Protein AF-A0AA36MSP6-F1 (afdb_monomer)

Radius of gyration: 27.21 Å; Cα contacts (8 Å, |Δi|>4): 250; chains: 1; bounding box: 78×59×85 Å

Structure (mmCIF, N/CA/C/O backbone):
data_AF-A0AA36MSP6-F1
#
_entry.id   AF-A0AA36MSP6-F1
#
loop_
_atom_site.group_PDB
_atom_site.id
_atom_site.type_symbol
_atom_site.label_atom_id
_atom_site.label_alt_id
_atom_site.label_comp_id
_atom_site.label_asym_id
_atom_site.label_entity_id
_atom_site.label_seq_id
_atom_site.pdbx_PDB_ins_code
_atom_site.Cartn_x
_atom_site.Cartn_y
_atom_site.Cartn_z
_atom_site.occupancy
_atom_site.B_iso_or_equiv
_atom_site.auth_seq_id
_atom_site.auth_comp_id
_atom_site.auth_asym_id
_atom_site.auth_atom_id
_atom_site.pdbx_PDB_model_num
ATOM 1 N N . MET A 1 1 ? 25.622 -19.048 -2.375 1.00 42.19 1 MET A N 1
ATOM 2 C CA . MET A 1 1 ? 24.498 -18.232 -1.862 1.00 42.19 1 MET A CA 1
ATOM 3 C C . MET A 1 1 ? 24.357 -17.001 -2.743 1.00 42.19 1 MET A C 1
ATOM 5 O O . MET A 1 1 ? 25.276 -16.191 -2.754 1.00 42.19 1 MET A O 1
ATOM 9 N N . ASP A 1 2 ? 23.252 -16.881 -3.481 1.00 47.06 2 ASP A N 1
ATOM 10 C CA . ASP A 1 2 ? 22.977 -15.749 -4.380 1.00 47.06 2 ASP A CA 1
ATOM 11 C C . ASP A 1 2 ? 22.921 -14.419 -3.631 1.00 47.06 2 ASP A C 1
ATOM 13 O O . ASP A 1 2 ? 22.034 -14.226 -2.793 1.00 47.06 2 ASP A O 1
ATOM 17 N N . ARG A 1 3 ? 23.854 -13.515 -3.945 1.00 45.84 3 ARG A N 1
ATOM 18 C CA . ARG A 1 3 ? 23.923 -12.138 -3.422 1.00 45.84 3 ARG A CA 1
ATOM 19 C C . ARG A 1 3 ? 23.235 -11.109 -4.336 1.00 45.84 3 ARG A C 1
ATOM 21 O O . ARG A 1 3 ? 23.276 -9.927 -4.033 1.00 45.84 3 ARG A O 1
ATOM 28 N N . GLY A 1 4 ? 22.571 -11.549 -5.409 1.00 53.97 4 GLY A N 1
ATOM 29 C CA . GLY A 1 4 ? 21.851 -10.690 -6.363 1.00 53.97 4 GLY A CA 1
ATOM 30 C C . GLY A 1 4 ? 20.323 -10.756 -6.257 1.00 53.97 4 GLY A C 1
ATOM 31 O O . GLY A 1 4 ? 19.643 -10.603 -7.265 1.00 53.97 4 GLY A O 1
ATOM 32 N N . ARG A 1 5 ? 19.762 -11.078 -5.083 1.00 58.12 5 ARG A N 1
ATOM 33 C CA . ARG A 1 5 ? 18.324 -11.379 -4.967 1.00 58.12 5 ARG A CA 1
ATOM 34 C C . ARG A 1 5 ? 17.461 -10.119 -4.941 1.00 58.12 5 ARG A C 1
ATOM 36 O O . ARG A 1 5 ? 17.721 -9.211 -4.165 1.00 58.12 5 ARG A O 1
ATOM 43 N N . GLU A 1 6 ? 16.383 -10.158 -5.718 1.00 66.06 6 GLU A N 1
ATOM 44 C CA . GLU A 1 6 ? 15.235 -9.238 -5.704 1.00 66.06 6 GLU A CA 1
ATOM 45 C C . GLU A 1 6 ? 14.814 -8.847 -4.283 1.00 66.06 6 GLU A C 1
ATOM 47 O O . GLU A 1 6 ? 14.427 -9.703 -3.476 1.00 66.06 6 GLU A O 1
ATOM 52 N N . HIS A 1 7 ? 14.900 -7.557 -3.967 1.00 83.56 7 HIS A N 1
ATOM 53 C CA . HIS A 1 7 ? 14.753 -7.072 -2.597 1.00 83.56 7 HIS A CA 1
ATOM 54 C C . HIS A 1 7 ? 13.311 -6.706 -2.257 1.00 83.56 7 HIS A C 1
ATOM 56 O O . HIS A 1 7 ? 12.890 -6.853 -1.107 1.00 83.56 7 HIS A O 1
ATOM 62 N N . TRP A 1 8 ? 12.539 -6.224 -3.228 1.00 91.38 8 TRP A N 1
ATOM 63 C CA . TRP A 1 8 ? 11.207 -5.689 -2.967 1.00 91.38 8 TRP A CA 1
ATOM 64 C C . TRP A 1 8 ? 10.140 -6.768 -2.997 1.00 91.38 8 TRP A C 1
ATOM 66 O O . TRP A 1 8 ? 9.265 -6.765 -2.133 1.00 91.38 8 TRP A O 1
ATOM 76 N N . LEU A 1 9 ? 10.214 -7.723 -3.925 1.00 91.88 9 LEU A N 1
ATOM 77 C CA . LEU A 1 9 ? 9.191 -8.769 -4.010 1.00 91.88 9 LEU A CA 1
ATOM 78 C C . LEU A 1 9 ? 9.156 -9.646 -2.746 1.00 91.88 9 LEU A C 1
ATOM 80 O O . LEU A 1 9 ? 8.086 -9.910 -2.193 1.00 91.88 9 LEU A O 1
ATOM 84 N N . ARG A 1 10 ? 10.338 -10.011 -2.234 1.00 91.38 10 ARG A N 1
ATOM 85 C CA . ARG A 1 10 ? 10.515 -10.751 -0.971 1.00 91.38 10 ARG A CA 1
ATOM 86 C C . ARG A 1 10 ? 9.986 -10.005 0.247 1.00 91.38 10 ARG A C 1
ATOM 88 O O . ARG A 1 10 ? 9.637 -10.620 1.243 1.00 91.38 10 ARG A O 1
ATOM 95 N N . HIS A 1 11 ? 9.924 -8.677 0.190 1.00 92.44 11 HIS A N 1
ATOM 96 C CA . HIS A 1 11 ? 9.393 -7.890 1.298 1.00 92.44 11 HIS A CA 1
ATOM 97 C C . HIS A 1 11 ? 7.882 -8.101 1.494 1.00 92.44 11 HIS A C 1
ATOM 99 O O . HIS A 1 11 ? 7.376 -7.951 2.610 1.00 92.44 11 HIS A O 1
ATOM 105 N N . PHE A 1 12 ? 7.175 -8.448 0.413 1.00 95.12 12 PHE A N 1
ATOM 106 C CA . PHE A 1 12 ? 5.724 -8.639 0.394 1.00 95.12 12 PHE A CA 1
ATOM 107 C C . PHE A 1 12 ? 5.289 -10.106 0.352 1.00 95.12 12 PHE A C 1
ATOM 109 O O . PHE A 1 12 ? 4.162 -10.394 0.741 1.00 95.12 12 PHE A O 1
ATOM 116 N N . CYS A 1 13 ? 6.153 -11.014 -0.103 1.00 93.50 13 CYS A N 1
ATOM 117 C CA . CYS A 1 13 ? 5.910 -12.456 -0.069 1.00 93.50 13 CYS A CA 1
ATOM 118 C C . CYS A 1 13 ? 6.601 -13.030 1.171 1.00 93.50 13 CYS A C 1
ATOM 120 O O . CYS A 1 13 ? 7.825 -13.143 1.184 1.00 93.50 13 CYS A O 1
ATOM 122 N N . GLU A 1 14 ? 5.845 -13.354 2.223 1.00 87.12 14 GLU A N 1
ATOM 123 C CA . GLU A 1 14 ? 6.439 -13.786 3.501 1.00 87.12 14 GLU A CA 1
ATOM 124 C C . GLU A 1 14 ? 7.072 -15.180 3.395 1.00 87.12 14 GLU A C 1
ATOM 126 O O . GLU A 1 14 ? 8.045 -15.472 4.089 1.00 87.12 14 GLU A O 1
ATOM 131 N N . ALA A 1 15 ? 6.568 -16.015 2.482 1.00 89.56 15 ALA A N 1
ATOM 132 C CA . ALA A 1 15 ? 7.124 -17.328 2.188 1.00 89.56 15 ALA A CA 1
ATOM 133 C C . ALA A 1 15 ? 7.730 -17.393 0.778 1.00 89.56 15 ALA A C 1
ATOM 135 O O . ALA A 1 15 ? 7.113 -16.978 -0.206 1.00 89.56 15 ALA A O 1
ATOM 136 N N . ASP A 1 16 ? 8.881 -18.061 0.648 1.00 89.12 16 ASP A N 1
ATOM 137 C CA . ASP A 1 16 ? 9.506 -18.369 -0.652 1.00 89.12 16 ASP A CA 1
ATOM 138 C C . ASP A 1 16 ? 8.559 -19.159 -1.584 1.00 89.12 16 ASP A C 1
ATOM 140 O O . ASP A 1 16 ? 8.694 -19.137 -2.809 1.00 89.12 16 ASP A O 1
ATOM 144 N N . ALA A 1 17 ? 7.587 -19.887 -1.022 1.00 90.56 17 ALA A N 1
ATOM 145 C CA . ALA A 1 17 ? 6.550 -20.571 -1.788 1.00 90.56 17 ALA A CA 1
ATOM 146 C C . ALA A 1 17 ? 5.603 -19.592 -2.506 1.00 90.56 17 ALA A C 1
ATOM 148 O O . ALA A 1 17 ? 5.272 -19.826 -3.666 1.00 90.56 17 ALA A O 1
ATOM 149 N N . GLU A 1 18 ? 5.212 -18.486 -1.866 1.00 91.25 18 GLU A N 1
ATOM 150 C CA . GLU A 1 18 ? 4.340 -17.471 -2.473 1.00 91.25 18 GLU A CA 1
ATOM 151 C C . GLU A 1 18 ? 5.050 -16.750 -3.617 1.00 91.25 18 GLU A C 1
ATOM 153 O O . GLU A 1 18 ? 4.471 -16.571 -4.689 1.00 91.25 18 GLU A O 1
ATOM 158 N N . GLN A 1 19 ? 6.331 -16.412 -3.424 1.00 94.12 19 GLN A N 1
ATOM 159 C CA . GLN A 1 19 ? 7.148 -15.817 -4.480 1.00 94.12 19 GLN A CA 1
ATOM 160 C C . GLN A 1 19 ? 7.235 -16.753 -5.693 1.00 94.12 19 GLN A C 1
ATOM 162 O O . GLN A 1 19 ? 6.992 -16.323 -6.819 1.00 94.12 19 GLN A O 1
ATOM 167 N N . ARG A 1 20 ? 7.536 -18.043 -5.481 1.00 94.44 20 ARG A N 1
ATOM 168 C CA . ARG A 1 20 ? 7.610 -19.030 -6.572 1.00 94.44 20 ARG A CA 1
ATOM 169 C C . ARG A 1 20 ? 6.279 -19.194 -7.301 1.00 94.44 20 ARG A C 1
ATOM 171 O O . ARG A 1 20 ? 6.273 -19.223 -8.525 1.00 94.44 20 ARG A O 1
ATOM 178 N N . GLN A 1 21 ? 5.164 -19.253 -6.573 1.00 94.69 21 GLN A N 1
ATOM 179 C CA . GLN A 1 21 ? 3.830 -19.335 -7.176 1.00 94.69 21 GLN A CA 1
ATOM 180 C C . GLN A 1 21 ? 3.503 -18.102 -8.022 1.00 94.69 21 GLN A C 1
ATOM 182 O O . GLN A 1 21 ? 2.952 -18.241 -9.111 1.00 94.69 21 GLN A O 1
ATOM 187 N N . LEU A 1 22 ? 3.860 -16.901 -7.555 1.00 95.81 22 LEU A N 1
ATOM 188 C CA . LEU A 1 22 ? 3.677 -15.678 -8.332 1.00 95.81 22 LEU A CA 1
ATOM 189 C C . LEU A 1 22 ? 4.502 -15.704 -9.622 1.00 95.81 22 LEU A C 1
ATOM 191 O O . LEU A 1 22 ? 3.971 -15.388 -10.683 1.00 95.81 22 LEU A O 1
ATOM 195 N N . LEU A 1 23 ? 5.787 -16.056 -9.536 1.00 96.00 23 LEU A N 1
ATOM 196 C CA . LEU A 1 23 ? 6.675 -16.088 -10.701 1.00 96.00 23 LEU A CA 1
ATOM 197 C C . LEU A 1 23 ? 6.236 -17.148 -11.717 1.00 96.00 23 LEU A C 1
ATOM 199 O O . LEU A 1 23 ? 6.236 -16.872 -12.914 1.00 96.00 23 LEU A O 1
ATOM 203 N N . GLN A 1 24 ? 5.795 -18.315 -11.244 1.00 97.00 24 GLN A N 1
ATOM 204 C CA . GLN A 1 24 ? 5.218 -19.353 -12.093 1.00 97.00 24 GLN A CA 1
ATOM 205 C C . GLN A 1 24 ? 3.955 -18.851 -12.806 1.00 97.00 24 GLN A C 1
ATOM 207 O O . GLN A 1 24 ? 3.838 -18.997 -14.017 1.00 97.00 24 GLN A O 1
ATOM 212 N N . TRP A 1 25 ? 3.052 -18.184 -12.084 1.00 97.25 25 TRP A N 1
ATOM 213 C CA . TRP A 1 25 ? 1.851 -17.600 -12.682 1.00 97.25 25 TRP A CA 1
ATOM 214 C C . TRP A 1 25 ? 2.186 -16.521 -13.725 1.00 97.25 25 TRP A C 1
ATOM 216 O O . TRP A 1 25 ? 1.599 -16.498 -14.802 1.00 97.25 25 TRP A O 1
ATOM 226 N N . LEU A 1 26 ? 3.160 -15.644 -13.450 1.00 97.19 26 LEU A N 1
ATOM 227 C CA . LEU A 1 26 ? 3.611 -14.643 -14.424 1.00 97.19 26 LEU A CA 1
ATOM 228 C C . LEU A 1 26 ? 4.177 -15.297 -15.687 1.00 97.19 26 LEU A C 1
ATOM 230 O O . LEU A 1 26 ? 3.956 -14.784 -16.780 1.00 97.19 26 LEU A O 1
ATOM 234 N N . LEU A 1 27 ? 4.892 -16.413 -15.556 1.00 97.31 27 LEU A N 1
ATOM 235 C CA . LEU A 1 27 ? 5.409 -17.162 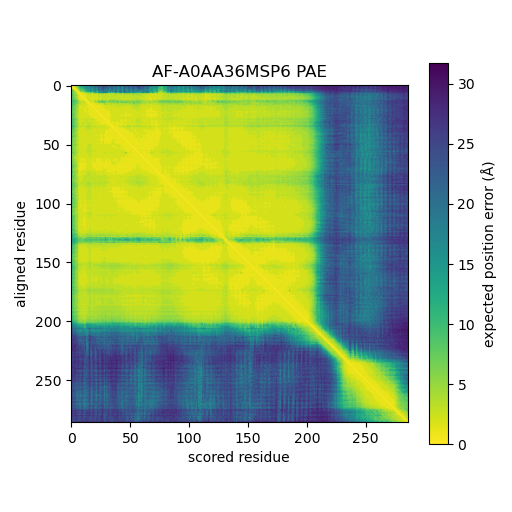-16.697 1.00 97.31 27 LEU A CA 1
ATOM 236 C C . LEU A 1 27 ? 4.273 -17.767 -17.537 1.00 97.31 27 LEU A C 1
ATOM 238 O O . LEU A 1 27 ? 4.263 -17.592 -18.753 1.00 97.31 27 LEU A O 1
ATOM 242 N N . GLU A 1 28 ? 3.305 -18.423 -16.895 1.00 97.44 28 GLU A N 1
ATOM 243 C CA . GLU A 1 28 ? 2.153 -19.064 -17.552 1.00 97.44 28 GLU A CA 1
ATOM 244 C C . GLU A 1 28 ? 1.269 -18.067 -18.314 1.00 97.44 28 GLU A C 1
ATOM 246 O O . GLU A 1 28 ? 0.756 -18.382 -19.385 1.00 97.44 28 GLU A O 1
ATOM 251 N N . GLU A 1 29 ? 1.135 -16.842 -17.808 1.00 97.25 29 GLU A N 1
ATOM 252 C CA . GLU A 1 29 ? 0.355 -15.774 -18.447 1.00 97.25 29 GLU A CA 1
ATOM 253 C C . GLU A 1 29 ? 1.141 -15.012 -19.535 1.00 97.25 29 GLU A C 1
ATOM 255 O O . GLU A 1 29 ? 0.641 -14.037 -20.101 1.00 97.25 29 GLU A O 1
ATOM 260 N N . GLY A 1 30 ? 2.395 -15.393 -19.816 1.00 97.31 30 GLY A N 1
ATOM 261 C CA . GLY A 1 30 ? 3.259 -14.659 -20.751 1.00 97.31 30 GLY A CA 1
ATOM 262 C C . GLY A 1 30 ? 3.621 -13.254 -20.251 1.00 97.31 30 GLY A C 1
ATOM 263 O O . GLY A 1 30 ? 3.807 -12.319 -21.031 1.00 97.31 30 GLY A O 1
ATOM 264 N N . LEU A 1 31 ? 3.686 -13.092 -18.930 1.00 97.50 31 LEU A N 1
ATOM 265 C CA . LEU A 1 31 ? 3.980 -11.854 -18.209 1.00 97.50 31 LEU A CA 1
ATOM 266 C C . LEU A 1 31 ? 5.354 -11.900 -17.518 1.00 97.50 31 LEU A C 1
ATOM 268 O O . LEU A 1 31 ? 5.593 -11.167 -16.553 1.00 97.50 31 LEU A O 1
ATOM 272 N N . SER A 1 32 ? 6.266 -12.739 -18.011 1.00 96.62 32 SER A N 1
ATOM 273 C CA . SER A 1 32 ? 7.641 -12.837 -17.518 1.00 96.62 32 SER A CA 1
ATOM 274 C C . SER A 1 32 ? 8.379 -11.499 -17.620 1.00 96.62 32 SER A C 1
ATOM 276 O O . SER A 1 32 ? 8.210 -10.756 -18.588 1.00 96.62 32 SER A O 1
ATOM 278 N N . ARG A 1 33 ? 9.230 -11.206 -16.632 1.00 96.69 33 ARG A N 1
ATOM 279 C CA . ARG A 1 33 ? 10.042 -9.984 -16.580 1.00 96.69 33 ARG A CA 1
ATOM 280 C C . ARG A 1 33 ? 11.008 -9.898 -17.779 1.00 96.69 33 ARG A C 1
ATOM 282 O O . ARG A 1 33 ? 11.821 -10.805 -17.949 1.00 96.69 33 ARG A O 1
ATOM 289 N N . PRO A 1 34 ? 10.977 -8.810 -18.573 1.00 97.75 34 PRO A N 1
ATOM 290 C CA . PRO A 1 34 ? 11.960 -8.572 -19.633 1.00 97.75 34 PRO A CA 1
ATOM 291 C C . PRO A 1 34 ? 13.367 -8.282 -19.084 1.00 97.75 34 PRO A C 1
ATOM 293 O O . PRO A 1 34 ? 13.513 -7.871 -17.935 1.00 97.75 34 PRO A O 1
ATOM 296 N N . ALA A 1 35 ? 14.403 -8.433 -19.916 1.00 95.56 35 ALA A N 1
ATOM 297 C CA . ALA A 1 35 ? 15.789 -8.140 -19.526 1.00 95.56 35 ALA A CA 1
ATOM 298 C C . ALA A 1 35 ? 16.145 -6.640 -19.616 1.00 95.56 35 ALA A C 1
ATOM 300 O O . ALA A 1 35 ? 16.768 -6.094 -18.710 1.00 95.56 35 ALA A O 1
ATOM 301 N N . GLY A 1 36 ? 15.740 -5.960 -20.695 1.00 96.69 36 GLY A N 1
ATOM 302 C CA . GLY A 1 36 ? 16.125 -4.568 -20.956 1.00 96.69 36 GLY A CA 1
ATOM 303 C C . GLY A 1 36 ? 15.427 -3.550 -20.049 1.00 96.69 36 GLY A C 1
ATOM 304 O O . GLY A 1 36 ? 14.250 -3.713 -19.730 1.00 96.69 36 GLY A O 1
ATOM 305 N N . PHE A 1 37 ? 16.128 -2.468 -19.689 1.00 97.56 37 PHE A N 1
ATOM 306 C CA . PHE A 1 37 ? 15.610 -1.410 -18.811 1.00 97.56 37 PHE A CA 1
ATOM 307 C C . PHE A 1 37 ? 14.256 -0.857 -19.284 1.00 97.56 37 PHE A C 1
ATOM 309 O O .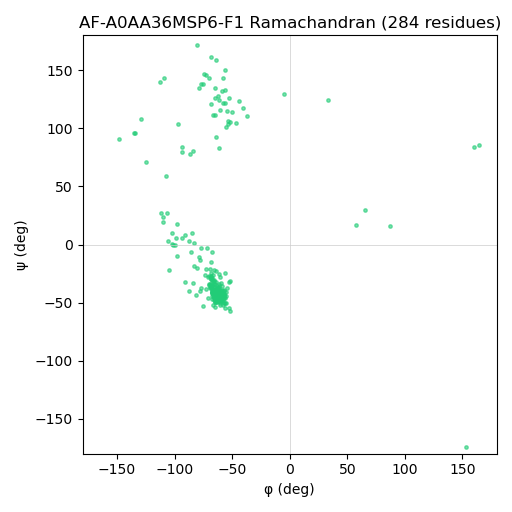 PHE A 1 37 ? 13.269 -0.937 -18.555 1.00 97.56 37 PHE A O 1
ATOM 316 N N . GLN A 1 38 ? 14.185 -0.360 -20.524 1.00 98.19 38 GLN A N 1
ATOM 317 C CA . GLN A 1 38 ? 12.958 0.244 -21.051 1.00 98.19 38 GLN A CA 1
ATOM 318 C C . GLN A 1 38 ? 11.813 -0.773 -21.130 1.00 98.19 38 GLN A C 1
ATOM 320 O O . GLN A 1 38 ? 10.713 -0.507 -20.656 1.00 98.19 38 GLN A O 1
ATOM 325 N N . ALA A 1 39 ? 12.100 -1.984 -21.618 1.00 98.06 39 ALA A N 1
ATOM 326 C CA . ALA A 1 39 ? 11.116 -3.061 -21.684 1.00 98.06 39 ALA A CA 1
ATOM 327 C C . ALA A 1 39 ? 10.554 -3.418 -20.297 1.00 98.06 39 ALA A C 1
ATOM 329 O O . ALA A 1 39 ? 9.367 -3.708 -20.165 1.00 98.06 39 ALA A O 1
ATOM 330 N N . ARG A 1 40 ? 11.378 -3.363 -19.243 1.00 98.31 40 ARG A N 1
ATOM 331 C CA . ARG A 1 40 ? 10.942 -3.566 -17.854 1.00 98.31 40 ARG A CA 1
ATOM 332 C C . ARG A 1 40 ? 10.038 -2.439 -17.351 1.00 98.31 40 ARG A C 1
ATOM 334 O O . ARG A 1 40 ? 9.049 -2.733 -16.679 1.00 98.31 40 ARG A O 1
ATOM 341 N N . ILE A 1 41 ? 10.341 -1.181 -17.676 1.00 98.44 41 ILE A N 1
ATOM 342 C CA . ILE A 1 41 ? 9.488 -0.027 -17.340 1.00 98.44 41 ILE A CA 1
ATOM 343 C C . ILE A 1 41 ? 8.124 -0.146 -18.033 1.00 98.44 41 ILE A C 1
ATOM 345 O O . ILE A 1 41 ? 7.088 -0.050 -17.368 1.00 98.44 41 ILE A O 1
ATOM 349 N N . ASP A 1 42 ? 8.112 -0.436 -19.334 1.00 98.44 42 ASP A N 1
ATOM 350 C CA . ASP A 1 42 ? 6.883 -0.577 -20.122 1.00 98.44 42 ASP A CA 1
ATOM 351 C C . ASP A 1 42 ? 6.042 -1.766 -19.637 1.00 98.44 42 ASP A C 1
ATOM 353 O O . ASP A 1 42 ? 4.823 -1.661 -19.457 1.00 98.44 42 ASP A O 1
ATOM 357 N N . HIS A 1 43 ? 6.694 -2.893 -19.337 1.00 98.50 43 HIS A N 1
ATOM 358 C CA . HIS A 1 43 ? 6.037 -4.071 -18.771 1.00 98.50 43 HIS A CA 1
ATOM 359 C C . HIS A 1 43 ? 5.435 -3.790 -17.394 1.00 98.50 43 HIS A C 1
ATOM 361 O O . HIS A 1 43 ? 4.296 -4.171 -17.119 1.00 98.50 43 HIS A O 1
ATOM 367 N N . SER A 1 44 ? 6.150 -3.051 -16.543 1.00 98.31 44 SER A N 1
ATOM 368 C CA . SER A 1 44 ? 5.644 -2.613 -15.242 1.00 98.31 44 SER A CA 1
ATOM 369 C C . SER A 1 44 ? 4.390 -1.743 -15.381 1.00 98.31 44 SER A C 1
ATOM 371 O O . SER A 1 44 ? 3.382 -1.975 -14.705 1.00 98.31 44 SER A O 1
ATOM 373 N N . GLN A 1 45 ? 4.396 -0.798 -16.323 1.00 98.50 45 GLN A N 1
ATOM 374 C CA . GLN A 1 45 ? 3.241 0.044 -16.633 1.00 98.50 45 GLN A CA 1
ATOM 375 C C . GLN A 1 45 ? 2.045 -0.776 -17.147 1.00 98.50 45 GLN A C 1
ATOM 377 O O . GLN A 1 45 ? 0.905 -0.540 -16.721 1.00 98.50 45 GLN A O 1
ATOM 382 N N . ARG A 1 46 ? 2.284 -1.761 -18.023 1.00 98.44 46 ARG A N 1
ATOM 383 C CA . ARG A 1 46 ? 1.253 -2.688 -18.518 1.00 98.44 46 ARG A CA 1
ATOM 384 C C . ARG A 1 46 ? 0.638 -3.491 -17.373 1.00 98.44 46 ARG A C 1
ATOM 386 O O . ARG A 1 46 ? -0.583 -3.507 -17.225 1.00 98.44 46 ARG A O 1
ATOM 393 N N . LEU A 1 47 ? 1.466 -4.108 -16.532 1.00 98.56 47 LEU A N 1
ATOM 394 C CA . LEU A 1 47 ? 1.020 -4.893 -15.381 1.00 98.56 47 LEU A CA 1
ATOM 395 C C . LEU A 1 47 ? 0.256 -4.050 -14.357 1.00 98.56 47 LEU A C 1
ATOM 397 O O . LEU A 1 47 ? -0.769 -4.496 -13.845 1.00 98.56 47 LEU A O 1
ATOM 401 N N . LYS A 1 48 ? 0.688 -2.813 -14.098 1.00 98.38 48 LYS A N 1
ATOM 402 C CA . LYS A 1 48 ? -0.051 -1.864 -13.255 1.00 98.38 48 LYS A CA 1
ATOM 403 C C . LYS A 1 48 ? -1.450 -1.586 -13.809 1.00 98.38 48 LYS A C 1
ATOM 405 O O . LYS A 1 48 ? -2.415 -1.562 -13.049 1.00 98.38 48 LYS A O 1
ATOM 410 N N . THR A 1 49 ? -1.559 -1.388 -15.123 1.00 98.50 49 THR A N 1
ATOM 411 C CA . THR A 1 49 ? -2.840 -1.136 -15.803 1.00 98.50 49 THR A CA 1
ATOM 412 C C . THR A 1 49 ? -3.764 -2.349 -15.687 1.00 98.50 49 THR A C 1
ATOM 414 O O . THR A 1 49 ? -4.873 -2.211 -15.179 1.00 98.50 49 THR A O 1
ATOM 417 N N . LEU A 1 50 ? -3.266 -3.553 -15.991 1.00 98.19 50 LEU A N 1
ATOM 418 C CA . LEU A 1 50 ? -4.002 -4.807 -15.776 1.00 98.19 50 LEU A CA 1
ATOM 419 C C . LEU A 1 50 ? -4.419 -4.991 -14.309 1.00 98.19 50 LEU A C 1
ATOM 421 O O . LEU A 1 50 ? -5.528 -5.432 -14.014 1.00 98.19 50 LEU A O 1
ATOM 425 N N . GLY A 1 51 ? -3.545 -4.625 -13.369 1.00 98.12 51 GLY A N 1
ATOM 426 C CA . GLY A 1 51 ? -3.840 -4.653 -11.941 1.00 98.12 51 GLY A CA 1
ATOM 427 C C . GLY A 1 51 ? -4.996 -3.729 -11.555 1.00 98.12 51 GLY A C 1
ATOM 428 O O . GLY A 1 51 ? -5.820 -4.112 -10.724 1.00 98.12 51 GLY A O 1
ATOM 429 N N . ASN A 1 52 ? -5.094 -2.547 -12.170 1.00 98.38 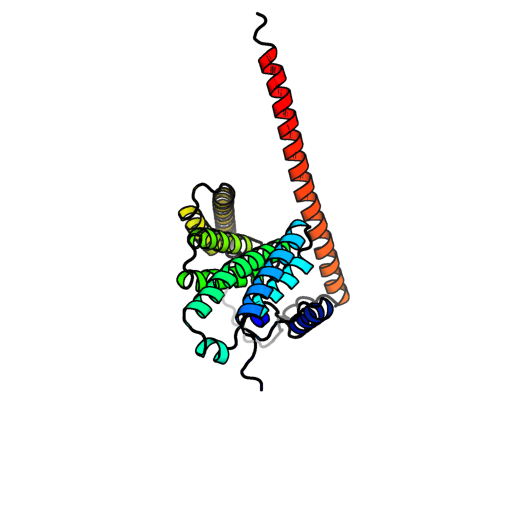52 ASN A N 1
ATOM 430 C CA . ASN A 1 52 ? -6.226 -1.636 -11.985 1.00 98.38 52 ASN A CA 1
ATOM 431 C C . ASN A 1 52 ? -7.523 -2.215 -12.565 1.00 98.38 52 ASN A C 1
ATOM 433 O O . ASN A 1 52 ? -8.565 -2.109 -11.919 1.00 98.38 52 ASN A O 1
ATOM 437 N N . ASP A 1 53 ? -7.458 -2.865 -13.728 1.00 98.25 53 ASP A N 1
ATOM 438 C CA . ASP A 1 53 ? -8.625 -3.497 -14.352 1.00 98.25 53 ASP A CA 1
ATOM 439 C C . ASP A 1 53 ? -9.181 -4.624 -13.472 1.00 98.25 53 ASP A C 1
ATOM 441 O O . ASP A 1 53 ? -10.382 -4.669 -13.193 1.00 98.25 53 ASP A O 1
ATOM 445 N N . TRP A 1 54 ? -8.312 -5.505 -12.962 1.00 97.94 54 TRP A N 1
ATOM 446 C CA . TRP A 1 54 ? -8.709 -6.553 -12.016 1.00 97.94 54 TRP A CA 1
ATOM 447 C C . TRP A 1 54 ? -9.250 -5.982 -10.709 1.00 97.94 54 TRP A C 1
ATOM 449 O O . TRP A 1 54 ? -10.239 -6.489 -10.180 1.00 97.94 54 TRP A O 1
ATOM 459 N N . TYR A 1 55 ? -8.651 -4.898 -10.210 1.00 98.00 55 TYR A N 1
ATOM 460 C CA . TYR A 1 55 ? -9.142 -4.211 -9.020 1.00 98.00 55 TYR A CA 1
ATOM 461 C C . TYR A 1 55 ? -10.555 -3.650 -9.230 1.00 98.00 55 TYR A C 1
ATOM 463 O O . TYR A 1 55 ? -11.397 -3.789 -8.346 1.00 98.00 55 TYR A O 1
ATOM 471 N N . GLY A 1 56 ? -10.837 -3.060 -10.397 1.00 97.44 56 GLY A N 1
ATOM 472 C CA . GLY A 1 56 ? -12.168 -2.556 -10.756 1.00 97.44 56 GLY A CA 1
ATOM 473 C C . GLY A 1 56 ? -13.236 -3.650 -10.868 1.00 97.44 56 GLY A C 1
ATOM 474 O O . GLY A 1 56 ? -14.417 -3.366 -10.699 1.00 97.44 56 GLY A O 1
ATOM 475 N N . ARG A 1 57 ? -12.821 -4.901 -11.099 1.00 97.69 57 ARG A N 1
ATOM 476 C CA . ARG A 1 57 ? -13.677 -6.101 -11.115 1.00 97.69 57 ARG A CA 1
ATOM 477 C C . ARG A 1 57 ? -13.783 -6.790 -9.749 1.00 97.69 57 ARG A C 1
ATOM 479 O O . ARG A 1 57 ? -14.285 -7.906 -9.674 1.00 97.69 57 ARG A O 1
ATOM 486 N N . ASP A 1 58 ? -13.264 -6.164 -8.692 1.00 96.19 58 ASP A N 1
ATOM 487 C CA . ASP A 1 58 ? -13.159 -6.721 -7.339 1.00 96.19 58 ASP A CA 1
ATOM 488 C C . ASP A 1 58 ? -12.367 -8.049 -7.241 1.00 96.19 58 ASP A C 1
ATOM 490 O O . ASP A 1 58 ? -12.407 -8.733 -6.214 1.00 96.19 58 ASP A O 1
ATOM 494 N N . ASP A 1 59 ? -11.565 -8.401 -8.257 1.00 97.25 59 ASP A N 1
ATOM 495 C CA . ASP A 1 59 ? -10.625 -9.527 -8.193 1.00 97.25 59 ASP A CA 1
ATOM 496 C C . ASP A 1 59 ? -9.294 -9.068 -7.589 1.00 97.25 59 ASP A C 1
ATOM 498 O O . ASP A 1 59 ? -8.280 -8.838 -8.259 1.00 97.25 59 ASP A O 1
ATOM 502 N N . TYR A 1 60 ? -9.291 -8.935 -6.265 1.00 96.56 60 TYR A N 1
ATOM 503 C CA . TYR A 1 60 ? -8.119 -8.473 -5.524 1.00 96.56 60 TYR A CA 1
ATOM 504 C C . TYR A 1 60 ? -6.956 -9.474 -5.525 1.00 96.56 60 TYR A C 1
ATOM 506 O O . TYR A 1 60 ? -5.834 -9.103 -5.169 1.00 96.56 60 TYR A O 1
ATOM 514 N N . ARG A 1 61 ? -7.184 -10.743 -5.893 1.00 95.81 61 ARG A N 1
ATOM 515 C CA . ARG A 1 61 ? -6.102 -11.732 -5.993 1.00 95.81 61 ARG A CA 1
ATOM 516 C C . ARG A 1 61 ? -5.291 -11.483 -7.257 1.00 95.81 61 ARG A C 1
ATOM 518 O O . ARG A 1 61 ? -4.080 -11.297 -7.149 1.00 95.81 61 ARG A O 1
ATOM 525 N N . ARG A 1 62 ? -5.948 -11.411 -8.417 1.00 96.62 62 ARG A N 1
ATOM 526 C CA . ARG A 1 62 ? -5.279 -11.102 -9.691 1.00 96.62 62 ARG A CA 1
ATOM 527 C C . ARG A 1 62 ? -4.712 -9.689 -9.695 1.00 96.62 62 ARG A C 1
ATOM 529 O O . ARG A 1 62 ? -3.572 -9.499 -10.107 1.00 96.62 62 ARG A O 1
ATOM 536 N N . ALA A 1 63 ? -5.437 -8.724 -9.123 1.00 98.00 63 ALA A N 1
ATOM 537 C CA . ALA A 1 63 ? -4.915 -7.374 -8.935 1.00 98.00 63 ALA A CA 1
ATOM 538 C C . ALA A 1 63 ? -3.611 -7.375 -8.121 1.00 98.00 63 ALA A C 1
ATOM 540 O O . ALA A 1 63 ? -2.669 -6.671 -8.484 1.00 98.00 63 ALA A O 1
ATOM 541 N N . LEU A 1 64 ? -3.524 -8.176 -7.048 1.00 97.50 64 LEU A N 1
ATOM 542 C CA . LEU A 1 64 ? -2.284 -8.300 -6.280 1.00 97.50 64 LEU A CA 1
ATOM 543 C C . LEU A 1 64 ? -1.160 -8.887 -7.136 1.00 97.50 64 LEU A C 1
ATOM 545 O O . LEU A 1 64 ? -0.081 -8.305 -7.169 1.00 97.50 64 LEU A O 1
ATOM 549 N N . HIS A 1 65 ? -1.408 -9.997 -7.836 1.00 97.69 65 HIS A N 1
ATOM 550 C CA . HIS A 1 65 ? -0.387 -10.642 -8.667 1.00 97.69 65 HIS A CA 1
ATOM 551 C C . HIS A 1 65 ? 0.159 -9.691 -9.740 1.00 97.69 65 HIS A C 1
ATOM 553 O O . HIS A 1 65 ? 1.372 -9.548 -9.869 1.00 97.69 65 HIS A O 1
ATOM 559 N N . CYS A 1 66 ? -0.714 -8.972 -10.451 1.00 98.44 66 CYS A N 1
ATOM 560 C CA . CYS A 1 66 ? -0.295 -7.990 -11.449 1.00 98.44 66 CYS A CA 1
ATOM 561 C C . CYS A 1 66 ? 0.534 -6.854 -10.829 1.00 98.44 66 CYS A C 1
ATOM 563 O O . CYS A 1 66 ? 1.587 -6.514 -11.359 1.00 98.44 66 CYS A O 1
ATOM 565 N N . ASN A 1 67 ? 0.115 -6.285 -9.691 1.00 98.50 67 ASN A N 1
ATOM 566 C CA . ASN A 1 67 ? 0.877 -5.208 -9.047 1.00 98.50 67 ASN A CA 1
ATOM 567 C C . ASN A 1 67 ? 2.220 -5.698 -8.466 1.00 98.50 67 ASN A C 1
ATOM 569 O O . ASN A 1 67 ? 3.203 -4.961 -8.516 1.00 98.50 67 ASN A O 1
ATOM 573 N N . LEU A 1 68 ? 2.301 -6.932 -7.957 1.00 97.88 68 LEU A N 1
ATOM 574 C CA . LEU A 1 68 ? 3.568 -7.533 -7.522 1.00 97.88 68 LEU A CA 1
ATOM 575 C C . LEU A 1 68 ? 4.487 -7.844 -8.710 1.00 97.88 68 LEU A C 1
ATOM 577 O O . LEU A 1 68 ? 5.687 -7.610 -8.619 1.00 97.88 68 LEU A O 1
ATOM 581 N N . GLY A 1 69 ? 3.943 -8.294 -9.843 1.00 97.75 69 GLY A N 1
ATOM 582 C CA . GLY A 1 69 ? 4.706 -8.441 -11.084 1.00 97.75 69 GLY A CA 1
ATOM 583 C C . GLY A 1 69 ? 5.219 -7.097 -11.615 1.00 97.75 69 GLY A C 1
ATOM 584 O O . GLY A 1 69 ? 6.366 -6.997 -12.057 1.00 97.75 69 GLY A O 1
ATOM 585 N N . ALA A 1 70 ? 4.409 -6.038 -11.512 1.00 98.38 70 ALA A N 1
ATOM 586 C CA . ALA A 1 70 ? 4.826 -4.683 -11.862 1.00 98.38 70 ALA A CA 1
ATOM 587 C C . ALA A 1 70 ? 5.996 -4.222 -10.980 1.00 98.38 70 ALA A C 1
ATOM 589 O O . ALA A 1 70 ? 6.985 -3.705 -11.502 1.00 98.38 70 ALA A O 1
ATOM 590 N N . LEU A 1 71 ? 5.913 -4.468 -9.667 1.00 98.00 71 LEU A N 1
ATOM 591 C CA . LEU A 1 71 ? 6.983 -4.192 -8.708 1.00 98.00 71 LEU A CA 1
ATOM 592 C C . LEU A 1 71 ? 8.253 -4.988 -9.036 1.00 98.00 71 LEU A C 1
ATOM 594 O O . LEU A 1 71 ? 9.329 -4.409 -9.113 1.00 98.00 71 LEU A O 1
ATOM 598 N N . HIS A 1 72 ? 8.124 -6.290 -9.284 1.00 96.94 72 HIS A N 1
ATOM 599 C CA . HIS A 1 72 ? 9.234 -7.165 -9.665 1.00 96.94 72 HIS A CA 1
ATOM 600 C C . HIS A 1 72 ? 9.913 -6.708 -10.966 1.00 96.94 72 HIS A C 1
ATOM 602 O O . HIS A 1 72 ? 11.131 -6.804 -11.100 1.00 96.94 72 HIS A O 1
ATOM 608 N N . SER A 1 73 ? 9.155 -6.137 -11.905 1.00 97.75 73 SER A N 1
ATOM 609 C CA . SER A 1 73 ? 9.712 -5.574 -13.139 1.00 97.75 73 SER A CA 1
ATOM 610 C C . SER A 1 73 ? 10.607 -4.361 -12.870 1.00 97.75 73 SER A C 1
ATOM 612 O O . SER A 1 73 ? 11.602 -4.186 -13.564 1.00 97.75 73 SER A O 1
ATOM 614 N N . VAL A 1 74 ? 10.337 -3.568 -11.829 1.00 97.50 74 VAL A N 1
ATOM 615 C CA . VAL A 1 74 ? 11.167 -2.410 -11.432 1.00 97.50 74 VAL A CA 1
ATOM 616 C C . VAL A 1 74 ? 12.134 -2.703 -10.277 1.00 97.50 74 VAL A C 1
ATOM 618 O O . VAL A 1 74 ? 12.827 -1.801 -9.820 1.00 97.50 74 VAL A O 1
ATOM 621 N N . ASP A 1 75 ? 12.219 -3.954 -9.821 1.00 96.00 75 ASP A N 1
ATOM 622 C CA . ASP A 1 75 ? 13.151 -4.406 -8.779 1.00 96.00 75 ASP A CA 1
ATOM 623 C C . ASP A 1 75 ? 14.517 -4.720 -9.412 1.00 96.00 75 ASP A C 1
ATOM 625 O O . ASP A 1 75 ? 14.815 -5.853 -9.808 1.00 96.00 75 ASP A O 1
ATOM 629 N N . PHE A 1 76 ? 15.306 -3.670 -9.651 1.00 95.06 76 PHE A N 1
ATOM 630 C CA . PHE A 1 76 ? 16.677 -3.782 -10.154 1.00 95.06 76 PHE A CA 1
ATOM 631 C C . PHE A 1 76 ? 17.613 -4.237 -9.031 1.00 95.06 76 PHE A C 1
ATOM 633 O O . PHE A 1 76 ? 17.501 -3.763 -7.898 1.00 95.06 76 PHE A O 1
ATOM 640 N N . THR A 1 77 ? 18.538 -5.146 -9.332 1.00 93.06 77 THR A N 1
ATOM 641 C CA . THR A 1 77 ? 19.543 -5.602 -8.360 1.00 93.06 77 THR A CA 1
ATOM 642 C C . THR A 1 77 ? 20.464 -4.445 -7.956 1.00 93.06 77 THR A C 1
ATOM 644 O O . THR A 1 77 ? 20.592 -3.484 -8.714 1.00 93.06 77 THR A O 1
ATOM 647 N N . PRO A 1 78 ? 21.152 -4.505 -6.802 1.00 91.88 78 PRO A N 1
ATOM 648 C CA . PRO A 1 78 ? 22.081 -3.445 -6.410 1.00 91.88 78 PRO A CA 1
ATOM 649 C C . PRO A 1 78 ? 23.145 -3.145 -7.472 1.00 91.88 78 PRO A C 1
ATOM 651 O O . PRO A 1 78 ? 23.456 -1.981 -7.689 1.00 91.88 78 PRO A O 1
ATOM 654 N N . GLN A 1 79 ? 23.646 -4.171 -8.171 1.00 93.12 79 GLN A N 1
ATOM 655 C CA . GLN A 1 79 ? 24.600 -3.990 -9.267 1.00 93.12 79 GLN A CA 1
ATOM 656 C C . GLN A 1 79 ? 23.964 -3.235 -10.440 1.00 93.12 79 GLN A C 1
ATOM 658 O O . GLN A 1 79 ? 24.505 -2.224 -10.867 1.00 93.12 79 GLN A O 1
ATOM 663 N N . GLU A 1 80 ? 22.775 -3.660 -10.886 1.00 94.88 80 GLU A N 1
ATOM 664 C CA . GLU A 1 80 ? 22.032 -2.947 -11.935 1.00 94.88 80 GLU A CA 1
ATOM 665 C C . GLU A 1 80 ? 21.763 -1.486 -11.531 1.00 94.88 80 GLU A C 1
ATOM 667 O O . GLU A 1 80 ? 21.885 -0.598 -12.361 1.00 94.88 80 GLU A O 1
ATOM 672 N N . GLN A 1 81 ? 21.433 -1.216 -10.261 1.00 94.56 81 GLN A N 1
ATOM 673 C CA . GLN A 1 81 ? 21.164 0.140 -9.765 1.00 94.56 81 GLN A CA 1
ATOM 674 C C . GL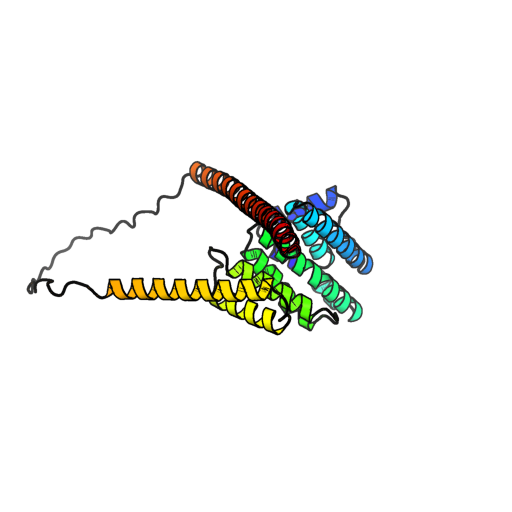N A 1 81 ? 22.393 1.058 -9.767 1.00 94.56 81 GLN A C 1
ATOM 676 O O . GLN A 1 81 ? 22.229 2.273 -9.919 1.00 94.56 81 GLN A O 1
ATOM 681 N N . LEU A 1 82 ? 23.596 0.505 -9.575 1.00 95.00 82 LEU A N 1
ATOM 682 C CA . LEU A 1 82 ? 24.852 1.256 -9.678 1.00 95.00 82 LEU A CA 1
ATOM 683 C C . LEU A 1 82 ? 25.118 1.687 -11.122 1.00 95.00 82 LEU A C 1
ATOM 685 O O . LEU A 1 82 ? 25.563 2.811 -11.338 1.00 95.00 82 LEU A O 1
ATOM 689 N N . ASP A 1 83 ? 24.769 0.830 -12.081 1.00 96.75 83 ASP A N 1
ATOM 690 C CA . ASP A 1 83 ? 24.964 1.074 -13.513 1.00 96.75 83 ASP A CA 1
ATOM 691 C C . ASP A 1 83 ? 23.905 2.015 -14.116 1.00 96.75 83 ASP A C 1
ATOM 693 O O . ASP A 1 83 ? 24.046 2.469 -15.251 1.00 96.75 83 ASP A O 1
ATOM 697 N N . MET A 1 84 ? 22.839 2.328 -13.369 1.00 97.69 84 MET A N 1
ATOM 698 C CA . MET A 1 84 ? 21.796 3.238 -13.835 1.00 97.69 84 MET A CA 1
ATOM 699 C C . MET A 1 84 ? 22.295 4.681 -13.910 1.00 97.69 84 MET A C 1
ATOM 701 O O . MET A 1 84 ? 23.009 5.158 -13.026 1.00 97.69 84 MET A O 1
ATOM 705 N N . ASP A 1 85 ? 21.834 5.415 -14.916 1.00 98.00 85 ASP A N 1
ATOM 706 C CA . ASP A 1 85 ? 21.923 6.874 -14.918 1.00 98.00 85 ASP A CA 1
ATOM 707 C C . ASP A 1 85 ? 20.799 7.507 -14.067 1.00 98.00 85 ASP A C 1
ATOM 709 O O . ASP A 1 85 ? 19.880 6.838 -13.574 1.00 98.00 85 ASP A O 1
ATOM 713 N N . ASP A 1 86 ? 20.869 8.820 -13.857 1.00 96.69 86 ASP A N 1
ATOM 714 C CA . ASP A 1 86 ? 19.902 9.530 -13.015 1.00 96.69 86 ASP A CA 1
ATOM 715 C C . ASP A 1 86 ? 18.497 9.589 -13.631 1.00 96.69 86 ASP A C 1
ATOM 717 O O . ASP A 1 86 ? 17.502 9.555 -12.901 1.00 96.69 86 ASP A O 1
ATOM 721 N N . GLY A 1 87 ? 18.393 9.595 -14.963 1.00 97.19 87 GLY A N 1
ATOM 722 C CA . GLY A 1 87 ? 17.117 9.532 -15.675 1.00 97.19 87 GLY A CA 1
ATOM 723 C C . GLY A 1 87 ? 16.427 8.184 -15.477 1.00 97.19 87 GLY A C 1
ATOM 724 O O . GLY A 1 87 ? 15.231 8.127 -15.184 1.00 97.19 87 GLY A O 1
ATOM 725 N N . GLN A 1 88 ? 17.185 7.093 -15.544 1.00 97.75 88 GLN A N 1
ATOM 726 C CA . GLN A 1 88 ? 16.709 5.743 -15.264 1.00 97.75 88 GLN A CA 1
ATOM 727 C C . GLN A 1 88 ? 16.291 5.594 -13.798 1.00 97.75 88 GLN A C 1
ATOM 729 O O . GLN A 1 88 ? 15.226 5.035 -13.513 1.00 97.75 88 GLN A O 1
ATOM 734 N N . ARG A 1 89 ? 17.084 6.121 -12.852 1.00 96.50 89 ARG A N 1
ATOM 735 C CA . ARG A 1 89 ? 16.736 6.108 -11.418 1.00 96.50 89 ARG A CA 1
ATOM 736 C C . ARG A 1 89 ? 15.433 6.857 -11.158 1.00 96.50 89 ARG A C 1
ATOM 738 O O . ARG A 1 89 ? 14.566 6.352 -10.438 1.00 96.50 89 ARG A O 1
ATOM 745 N N . LEU A 1 90 ? 15.265 8.018 -11.786 1.00 96.00 90 LEU A N 1
ATOM 746 C CA . LEU A 1 90 ? 14.040 8.805 -11.708 1.00 96.00 90 LEU A CA 1
ATOM 747 C C . LEU A 1 90 ? 12.845 8.066 -12.329 1.00 96.00 90 LEU A C 1
ATOM 749 O O . LEU A 1 90 ? 11.771 8.034 -11.730 1.00 96.00 90 LEU A O 1
ATOM 753 N N . ALA A 1 91 ? 13.023 7.418 -13.483 1.00 96.94 91 ALA A N 1
ATOM 754 C CA . ALA A 1 91 ? 11.977 6.627 -14.131 1.00 96.94 91 ALA A CA 1
ATOM 755 C C . ALA A 1 91 ? 11.502 5.460 -13.248 1.00 96.94 91 ALA A C 1
ATOM 757 O O . ALA A 1 91 ? 10.295 5.251 -13.098 1.00 96.94 91 ALA A O 1
ATOM 758 N N . VAL A 1 92 ? 12.426 4.750 -12.591 1.00 96.94 92 VAL A N 1
ATOM 759 C CA . VAL A 1 92 ? 12.085 3.702 -11.614 1.00 96.94 92 VAL A CA 1
ATOM 760 C C . VAL A 1 92 ? 11.322 4.279 -10.428 1.00 96.94 92 VAL A C 1
ATOM 762 O O . VAL A 1 92 ? 10.286 3.731 -10.052 1.00 96.94 92 VAL A O 1
ATOM 765 N N . ALA A 1 93 ? 11.779 5.395 -9.858 1.00 95.19 93 ALA A N 1
ATOM 766 C CA . ALA A 1 93 ? 11.115 6.024 -8.718 1.00 95.19 93 ALA A CA 1
ATOM 767 C C . ALA A 1 93 ? 9.687 6.492 -9.068 1.00 95.19 93 ALA A C 1
ATOM 769 O O . ALA A 1 93 ? 8.740 6.226 -8.319 1.00 95.19 93 ALA A O 1
ATOM 770 N N . ASN A 1 94 ? 9.513 7.103 -10.243 1.00 95.94 94 ASN A N 1
ATOM 771 C CA . ASN A 1 94 ? 8.220 7.549 -10.764 1.00 95.94 94 ASN A CA 1
ATOM 772 C C . ASN A 1 94 ? 7.268 6.376 -11.048 1.00 95.94 94 ASN A C 1
ATOM 774 O O . ASN A 1 94 ? 6.058 6.509 -10.851 1.00 95.94 94 ASN A O 1
ATOM 778 N N . MET A 1 95 ? 7.790 5.219 -11.469 1.00 97.75 95 MET A N 1
ATOM 779 C CA . MET A 1 95 ? 6.986 4.012 -11.678 1.00 97.75 95 MET A CA 1
ATOM 780 C C . MET A 1 95 ? 6.629 3.310 -10.361 1.00 97.75 95 MET A C 1
ATOM 782 O O . MET A 1 95 ? 5.510 2.818 -10.196 1.00 97.75 95 MET A O 1
ATOM 786 N N . LEU A 1 96 ? 7.547 3.298 -9.393 1.00 96.88 96 LEU A N 1
ATOM 787 C CA . LEU A 1 96 ? 7.377 2.610 -8.117 1.00 96.88 96 LEU A CA 1
ATOM 788 C C . LEU A 1 96 ? 6.219 3.178 -7.293 1.00 96.88 96 LEU A C 1
ATOM 790 O O . LEU A 1 96 ? 5.404 2.409 -6.780 1.00 96.88 96 LEU A O 1
ATOM 794 N N . LEU A 1 97 ? 6.127 4.507 -7.161 1.00 96.38 97 LEU A N 1
ATOM 795 C CA . LEU A 1 97 ? 5.114 5.162 -6.324 1.00 96.38 97 LEU A CA 1
ATOM 796 C C . LEU A 1 97 ? 3.673 4.720 -6.622 1.00 96.38 97 LEU A C 1
ATOM 798 O O . LEU A 1 97 ? 2.995 4.279 -5.689 1.00 96.38 97 LEU A O 1
ATOM 802 N N . PRO A 1 98 ? 3.163 4.788 -7.866 1.00 97.81 98 PRO A N 1
ATOM 803 C CA . PRO A 1 98 ? 1.805 4.347 -8.150 1.00 97.81 98 PRO A CA 1
ATOM 804 C C . PRO A 1 98 ? 1.608 2.841 -7.910 1.00 97.81 98 PRO A C 1
ATOM 806 O O . PRO A 1 98 ? 0.532 2.449 -7.459 1.00 97.81 98 PRO A O 1
ATOM 809 N N . ILE A 1 99 ? 2.631 2.006 -8.121 1.00 98.31 99 ILE A N 1
ATOM 810 C CA . ILE A 1 99 ? 2.561 0.556 -7.868 1.00 98.31 99 ILE A CA 1
ATOM 811 C C . ILE A 1 99 ? 2.409 0.268 -6.375 1.00 98.31 99 ILE A C 1
ATOM 813 O O . ILE A 1 99 ? 1.474 -0.425 -5.976 1.00 98.31 99 ILE A O 1
ATOM 817 N N . VAL A 1 100 ? 3.271 0.827 -5.521 1.00 98.06 100 VAL A N 1
ATOM 818 C CA . VAL A 1 100 ? 3.186 0.596 -4.065 1.00 98.06 100 VAL A CA 1
ATOM 819 C C . VAL A 1 100 ? 1.940 1.236 -3.458 1.00 98.06 100 VAL A C 1
ATOM 821 O O . VAL A 1 100 ? 1.354 0.700 -2.517 1.00 98.06 100 VAL A O 1
ATOM 824 N N . SER A 1 101 ? 1.472 2.340 -4.047 1.00 98.19 101 SER A N 1
ATOM 825 C CA . SER A 1 101 ? 0.174 2.936 -3.744 1.00 98.19 101 SER A CA 1
ATOM 826 C C . SER A 1 101 ? -0.951 1.921 -3.993 1.00 98.19 101 SER A C 1
ATOM 828 O O . SER A 1 101 ? -1.755 1.664 -3.090 1.00 98.19 101 SER A O 1
ATOM 830 N N . ASN A 1 102 ? -0.985 1.301 -5.174 1.00 98.56 102 ASN A N 1
ATOM 831 C CA . ASN A 1 102 ? -1.959 0.268 -5.525 1.00 98.56 102 ASN A CA 1
ATOM 832 C C . ASN A 1 102 ? -1.846 -0.976 -4.640 1.00 98.56 102 ASN A C 1
ATOM 834 O O . ASN A 1 102 ? -2.868 -1.461 -4.159 1.00 98.56 102 ASN A O 1
ATOM 838 N N . 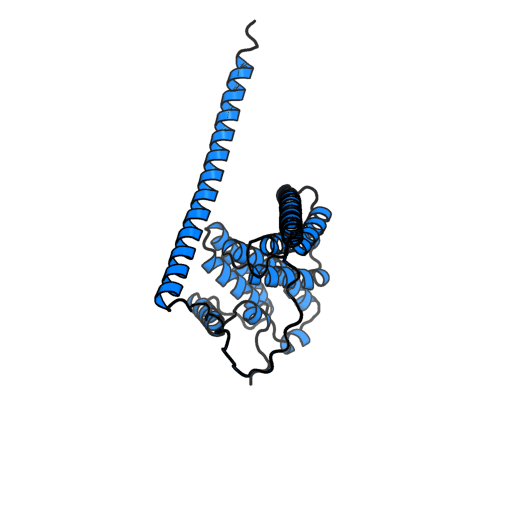LEU A 1 103 ? -0.632 -1.456 -4.359 1.00 98.50 103 LEU A N 1
ATOM 839 C CA . LEU A 1 103 ? -0.405 -2.581 -3.447 1.00 98.50 103 LEU A CA 1
ATOM 840 C C . LEU A 1 103 ? -1.009 -2.310 -2.069 1.00 98.50 103 LEU A C 1
ATOM 842 O O . LEU A 1 103 ? -1.803 -3.117 -1.593 1.00 98.50 103 LEU A O 1
ATOM 846 N N . ALA A 1 104 ? -0.729 -1.149 -1.465 1.00 98.50 104 ALA A N 1
ATOM 847 C CA . ALA A 1 104 ? -1.317 -0.774 -0.178 1.00 98.50 104 ALA A CA 1
ATOM 848 C C . ALA A 1 104 ? -2.855 -0.811 -0.219 1.00 98.50 104 ALA A C 1
ATOM 850 O O . ALA A 1 104 ? -3.500 -1.303 0.705 1.00 98.50 104 ALA A O 1
ATOM 851 N N . GLN A 1 105 ? -3.457 -0.341 -1.315 1.00 98.50 105 GLN A N 1
ATOM 852 C CA . GLN A 1 105 ? -4.907 -0.379 -1.504 1.00 98.50 105 GLN A CA 1
ATOM 853 C C . GLN A 1 105 ? -5.457 -1.808 -1.633 1.00 98.50 105 GLN A C 1
ATOM 855 O O . GLN A 1 105 ? -6.499 -2.117 -1.053 1.00 98.50 105 GLN A O 1
ATOM 860 N N . VAL A 1 106 ? -4.785 -2.671 -2.395 1.00 98.31 106 VAL A N 1
ATOM 861 C CA . VAL A 1 106 ? -5.177 -4.074 -2.592 1.00 98.31 106 VAL A CA 1
ATOM 862 C C . VAL A 1 106 ? -5.054 -4.850 -1.277 1.00 98.31 106 VAL A C 1
ATOM 864 O O . VAL A 1 106 ? -5.978 -5.578 -0.914 1.00 98.31 106 VAL A O 1
ATOM 867 N N . PHE A 1 107 ? -3.973 -4.645 -0.520 1.00 98.25 107 PHE A N 1
ATOM 868 C CA . PHE A 1 107 ? -3.782 -5.250 0.800 1.00 98.25 107 PHE A CA 1
ATOM 869 C C . PHE A 1 107 ? -4.886 -4.840 1.785 1.00 98.25 107 PHE A C 1
ATOM 871 O O . PHE A 1 107 ? -5.491 -5.711 2.412 1.00 98.25 107 PHE A O 1
ATOM 878 N N . LEU A 1 108 ? -5.265 -3.554 1.820 1.00 97.88 108 LEU A N 1
ATOM 879 C CA . LEU A 1 108 ? -6.418 -3.085 2.603 1.00 97.88 108 LEU A CA 1
ATOM 880 C C . LEU A 1 108 ? -7.720 -3.805 2.221 1.00 97.88 108 LEU A C 1
ATOM 882 O O . LEU A 1 108 ? -8.495 -4.201 3.087 1.00 97.88 108 LEU A O 1
ATOM 886 N N . LYS A 1 109 ? -7.983 -4.004 0.924 1.00 97.62 109 LYS A N 1
ATOM 887 C CA . LYS A 1 109 ? -9.189 -4.722 0.468 1.00 97.62 109 LYS A CA 1
ATOM 888 C C . LYS A 1 109 ? -9.178 -6.204 0.839 1.00 97.62 109 LYS A C 1
ATOM 890 O O . LYS A 1 109 ? -10.243 -6.800 1.027 1.00 97.62 109 LYS A O 1
ATOM 895 N N . ARG A 1 110 ? -7.992 -6.798 0.956 1.00 97.06 110 ARG A N 1
ATOM 896 C CA . ARG A 1 110 ? -7.801 -8.199 1.346 1.00 97.06 110 ARG A CA 1
ATOM 897 C C . ARG A 1 110 ? -7.831 -8.424 2.857 1.00 97.06 110 ARG A C 1
ATOM 899 O O . ARG A 1 110 ? -8.102 -9.551 3.256 1.00 97.06 110 ARG A O 1
ATOM 906 N N . GLY A 1 111 ? -7.640 -7.381 3.662 1.00 96.56 111 GLY A N 1
ATOM 907 C CA . GLY A 1 111 ? -7.516 -7.496 5.116 1.00 96.56 111 GLY A CA 1
ATOM 908 C C . GLY A 1 111 ? -6.091 -7.773 5.593 1.00 96.56 111 GLY A C 1
ATOM 909 O O . GLY A 1 111 ? -5.900 -8.205 6.722 1.00 96.56 111 GLY A O 1
ATOM 910 N N . ASP A 1 112 ? -5.097 -7.553 4.732 1.00 97.12 112 ASP A N 1
ATOM 911 C CA . ASP A 1 112 ? -3.684 -7.748 5.049 1.00 97.12 112 ASP A CA 1
ATOM 912 C C . ASP A 1 112 ? -3.078 -6.418 5.520 1.00 97.12 112 ASP A C 1
ATOM 914 O O . ASP A 1 112 ? -2.474 -5.654 4.760 1.00 97.12 112 ASP A O 1
ATOM 918 N N . TRP A 1 113 ? -3.333 -6.088 6.784 1.00 97.56 113 TRP A N 1
ATOM 919 C CA . TRP A 1 113 ? -2.965 -4.794 7.364 1.00 97.56 113 TRP A CA 1
ATOM 920 C C . TRP A 1 113 ? -1.451 -4.602 7.415 1.00 97.56 113 TRP A C 1
ATOM 922 O O . TRP A 1 113 ? -0.947 -3.524 7.092 1.00 97.56 113 TRP A O 1
ATOM 932 N N . ARG A 1 114 ? -0.719 -5.670 7.739 1.00 97.25 114 ARG A N 1
ATOM 933 C CA . ARG A 1 114 ? 0.739 -5.667 7.835 1.00 97.25 114 ARG A CA 1
ATOM 934 C C . ARG A 1 114 ? 1.376 -5.295 6.499 1.00 97.25 114 ARG A C 1
ATOM 936 O O . ARG A 1 114 ? 2.164 -4.346 6.438 1.00 97.25 114 ARG A O 1
ATOM 943 N N . ASN A 1 115 ? 1.010 -5.971 5.408 1.00 97.81 115 ASN A N 1
ATOM 944 C CA . ASN A 1 115 ? 1.571 -5.647 4.096 1.00 97.81 115 ASN A CA 1
ATOM 945 C C . ASN A 1 115 ? 1.055 -4.310 3.545 1.00 97.81 115 ASN A C 1
ATOM 947 O O . ASN A 1 115 ? 1.803 -3.616 2.853 1.00 97.81 115 ASN A O 1
ATOM 951 N N . ALA A 1 116 ? -0.155 -3.870 3.913 1.00 98.25 116 ALA A N 1
ATOM 952 C CA . ALA A 1 116 ? -0.617 -2.516 3.601 1.00 98.25 116 ALA A CA 1
ATOM 953 C C . ALA A 1 116 ? 0.279 -1.438 4.240 1.00 98.25 116 ALA A C 1
ATOM 955 O O . ALA A 1 116 ? 0.673 -0.483 3.563 1.00 98.25 116 ALA A O 1
ATOM 956 N N . ILE A 1 117 ? 0.655 -1.608 5.515 1.00 98.25 117 ILE A N 1
ATOM 957 C CA . ILE A 1 117 ? 1.568 -0.701 6.231 1.00 98.25 117 ILE A CA 1
ATOM 958 C C . ILE A 1 117 ? 2.964 -0.726 5.605 1.00 98.25 117 ILE A C 1
ATOM 960 O O . ILE A 1 117 ? 3.541 0.347 5.382 1.00 98.25 117 ILE A O 1
ATOM 964 N N . LYS A 1 118 ? 3.499 -1.916 5.293 1.00 97.56 118 LYS A N 1
ATOM 965 C CA . LYS A 1 118 ? 4.792 -2.070 4.602 1.00 97.56 118 LYS A CA 1
ATOM 966 C C . LYS A 1 118 ? 4.786 -1.338 3.258 1.00 97.56 118 LYS A C 1
ATOM 968 O O . LYS A 1 118 ? 5.664 -0.512 3.014 1.00 97.56 118 LYS A O 1
ATOM 973 N N . ALA A 1 119 ? 3.768 -1.564 2.423 1.00 97.94 119 ALA A N 1
ATOM 974 C CA . ALA A 1 119 ? 3.654 -0.963 1.092 1.00 97.94 119 ALA A CA 1
ATOM 975 C C . ALA A 1 119 ? 3.553 0.563 1.163 1.00 97.94 119 ALA A C 1
ATOM 977 O O . ALA A 1 119 ? 4.282 1.273 0.467 1.00 97.94 119 ALA A O 1
ATOM 978 N N . ALA A 1 120 ? 2.705 1.079 2.055 1.00 98.31 120 ALA A N 1
ATOM 979 C CA . ALA A 1 120 ? 2.570 2.514 2.248 1.00 98.31 120 ALA A CA 1
ATOM 980 C C . ALA A 1 120 ? 3.872 3.151 2.760 1.00 98.31 120 ALA A C 1
ATOM 982 O O . ALA A 1 120 ? 4.288 4.198 2.270 1.00 98.31 120 ALA A O 1
ATOM 983 N N . THR A 1 121 ? 4.556 2.500 3.703 1.00 97.88 121 THR A N 1
ATOM 984 C CA . THR A 1 121 ? 5.835 2.977 4.250 1.00 97.88 121 THR A CA 1
ATOM 985 C C . THR A 1 121 ? 6.943 2.967 3.202 1.00 97.88 121 THR A C 1
ATOM 987 O O . THR A 1 121 ? 7.709 3.928 3.127 1.00 97.88 121 THR A O 1
ATOM 990 N N . LEU A 1 122 ? 7.011 1.930 2.364 1.00 96.31 122 LEU A N 1
ATOM 991 C CA . LEU A 1 122 ? 7.943 1.868 1.240 1.00 96.31 122 LEU A CA 1
ATOM 992 C C . LEU A 1 122 ? 7.719 3.035 0.271 1.00 96.31 122 LEU A C 1
ATOM 994 O O . LEU A 1 122 ? 8.686 3.692 -0.110 1.00 96.31 122 LEU A O 1
ATOM 998 N N . GLY A 1 123 ? 6.461 3.328 -0.074 1.00 96.75 123 GLY A N 1
ATOM 999 C CA . GLY A 1 123 ? 6.120 4.474 -0.919 1.00 96.75 123 GLY A CA 1
ATOM 1000 C C . GLY A 1 123 ? 6.530 5.807 -0.302 1.00 96.75 123 GLY A C 1
ATOM 1001 O O . GLY A 1 123 ? 7.170 6.615 -0.967 1.00 96.75 123 GLY A O 1
ATOM 1002 N N . LEU A 1 124 ? 6.256 6.015 0.989 1.00 97.25 124 LEU A N 1
ATOM 1003 C CA . LEU A 1 124 ? 6.624 7.255 1.681 1.00 97.25 124 LEU A CA 1
ATOM 1004 C C . LEU A 1 124 ? 8.142 7.493 1.700 1.00 97.25 124 LEU A C 1
ATOM 1006 O O . LEU A 1 124 ? 8.579 8.627 1.537 1.00 97.25 124 LEU A O 1
ATOM 1010 N N . ARG A 1 125 ? 8.954 6.434 1.822 1.00 96.06 125 ARG A N 1
ATOM 1011 C CA . ARG A 1 125 ? 10.425 6.527 1.730 1.00 96.06 125 ARG A CA 1
ATOM 1012 C C . ARG A 1 125 ? 10.927 6.932 0.339 1.00 96.06 125 ARG A C 1
ATOM 1014 O O . ARG A 1 125 ? 12.053 7.405 0.225 1.00 96.06 125 ARG A O 1
ATOM 1021 N N . HIS A 1 126 ? 10.127 6.723 -0.705 1.00 94.94 126 HIS A N 1
ATOM 1022 C CA . HIS A 1 126 ? 10.510 7.009 -2.088 1.00 94.94 126 HIS A CA 1
ATOM 1023 C C . HIS A 1 126 ? 9.993 8.352 -2.609 1.00 94.94 126 HIS A C 1
ATOM 1025 O O . HIS A 1 126 ? 10.461 8.786 -3.655 1.00 94.94 126 HIS A O 1
ATOM 1031 N N . LEU A 1 127 ? 9.107 9.045 -1.886 1.00 95.19 127 LEU A N 1
ATOM 1032 C CA . LEU A 1 127 ? 8.549 10.334 -2.322 1.00 95.19 127 LEU A CA 1
ATOM 1033 C C . LEU A 1 127 ? 9.618 11.382 -2.643 1.00 95.19 127 LEU A C 1
ATOM 1035 O O . LEU A 1 127 ? 9.549 12.010 -3.695 1.00 95.19 127 LEU A O 1
ATOM 1039 N N . GLY A 1 128 ? 10.638 11.513 -1.788 1.00 92.19 128 GLY A N 1
ATOM 1040 C CA . GLY A 1 128 ? 11.726 12.483 -1.973 1.00 92.19 128 GLY A CA 1
ATOM 1041 C C . GLY A 1 128 ? 12.640 12.201 -3.171 1.00 92.19 128 GLY A C 1
ATOM 1042 O O . GLY A 1 128 ? 13.510 13.009 -3.467 1.00 92.19 128 GLY A O 1
ATOM 1043 N N . LYS A 1 129 ? 12.460 11.063 -3.852 1.00 91.75 129 LYS A N 1
ATOM 1044 C CA . LYS A 1 129 ? 13.217 10.673 -5.050 1.00 91.75 129 LYS A CA 1
ATOM 1045 C C . LYS A 1 129 ? 12.428 10.884 -6.345 1.00 91.75 129 LYS A C 1
ATOM 1047 O O . LYS A 1 129 ? 12.919 10.528 -7.410 1.00 91.75 129 LYS A O 1
ATOM 1052 N N . THR A 1 130 ? 11.196 11.385 -6.260 1.00 89.31 130 THR A N 1
ATOM 1053 C CA . THR A 1 130 ? 10.320 11.562 -7.425 1.00 89.31 130 THR A CA 1
ATOM 1054 C C . THR A 1 130 ? 10.142 13.030 -7.756 1.00 89.31 130 THR A C 1
ATOM 1056 O O . THR A 1 130 ? 10.025 13.858 -6.858 1.00 89.31 130 THR A O 1
ATOM 1059 N N . SER A 1 131 ? 10.076 13.339 -9.047 1.00 87.81 131 SER A N 1
ATOM 1060 C CA . SER A 1 131 ? 9.766 14.678 -9.560 1.00 87.81 131 SER A CA 1
ATOM 1061 C C . SER A 1 131 ? 8.290 14.823 -9.943 1.00 87.81 131 SER A C 1
ATOM 1063 O O . SER A 1 131 ? 7.931 15.708 -10.715 1.00 87.81 131 SER A O 1
ATOM 1065 N N . LEU A 1 132 ? 7.427 13.922 -9.462 1.00 79.62 132 LEU A N 1
ATOM 1066 C CA . LEU A 1 132 ? 6.017 13.934 -9.827 1.00 79.62 132 LEU A CA 1
ATOM 1067 C C . LEU A 1 132 ? 5.354 15.204 -9.291 1.00 79.62 132 LEU A C 1
ATOM 1069 O O . LEU A 1 132 ? 5.345 15.435 -8.084 1.00 79.62 132 LEU A O 1
ATOM 1073 N N . GLU A 1 133 ? 4.694 15.952 -10.172 1.00 88.56 133 GLU A N 1
ATOM 1074 C CA . GLU A 1 133 ? 3.794 17.050 -9.785 1.00 88.56 133 GLU A CA 1
ATOM 1075 C C . GLU A 1 133 ? 2.745 16.569 -8.760 1.00 88.56 133 GLU A C 1
ATOM 1077 O O . GLU A 1 133 ? 2.364 17.277 -7.830 1.00 88.56 133 GLU A O 1
ATOM 1082 N N . ASP A 1 134 ? 2.358 15.295 -8.874 1.00 89.25 134 ASP A N 1
ATOM 1083 C CA . ASP A 1 134 ? 1.411 14.591 -8.011 1.00 89.25 134 ASP A CA 1
ATOM 1084 C C . ASP A 1 134 ? 2.042 13.985 -6.728 1.00 89.25 134 ASP A C 1
ATOM 1086 O O . ASP A 1 134 ? 1.375 13.219 -6.022 1.00 89.25 134 ASP A O 1
ATOM 1090 N N . ALA A 1 135 ? 3.299 14.288 -6.376 1.00 94.31 135 ALA A N 1
ATOM 1091 C CA . ALA A 1 135 ? 3.977 13.699 -5.209 1.00 94.31 135 ALA A CA 1
ATOM 1092 C C . ALA A 1 135 ? 3.197 13.920 -3.899 1.00 94.31 135 ALA A C 1
ATOM 1094 O O . ALA A 1 135 ? 2.937 12.963 -3.168 1.00 94.31 135 ALA A O 1
ATOM 1095 N N . ASN A 1 136 ? 2.709 15.140 -3.656 1.00 95.75 136 ASN A N 1
ATOM 1096 C CA . ASN A 1 136 ? 1.881 15.470 -2.487 1.00 95.75 136 ASN A CA 1
ATOM 1097 C C . ASN A 1 136 ? 0.593 14.629 -2.432 1.00 95.75 136 ASN A C 1
ATOM 1099 O O . ASN A 1 136 ? 0.177 14.141 -1.381 1.00 95.75 136 ASN A O 1
ATOM 1103 N N . LYS A 1 137 ? -0.039 14.393 -3.584 1.00 96.00 137 LYS A N 1
ATOM 1104 C CA . LYS A 1 137 ? -1.246 13.563 -3.683 1.00 96.00 137 LYS A CA 1
ATOM 1105 C C . LYS A 1 137 ? -0.942 12.099 -3.376 1.00 96.00 137 LYS A C 1
ATOM 1107 O O . LYS A 1 137 ? -1.755 11.429 -2.734 1.00 96.00 137 LYS A O 1
ATOM 1112 N N . PHE A 1 138 ? 0.209 11.584 -3.808 1.00 97.25 138 PHE A N 1
ATOM 1113 C CA . PHE A 1 138 ? 0.657 10.250 -3.408 1.00 97.25 138 PHE A CA 1
ATOM 1114 C C . PHE A 1 138 ? 0.989 10.183 -1.922 1.00 97.25 138 PHE A C 1
ATOM 1116 O O . PHE A 1 138 ? 0.586 9.215 -1.278 1.00 97.25 138 PHE A O 1
ATOM 1123 N N . GLU A 1 139 ? 1.633 11.205 -1.362 1.00 97.81 139 GLU A N 1
ATOM 1124 C CA . GLU A 1 139 ? 1.910 11.289 0.070 1.00 97.81 139 GLU A CA 1
ATOM 1125 C C . GLU A 1 139 ? 0.629 11.192 0.894 1.00 97.81 139 GLU A C 1
ATOM 1127 O O . GLU A 1 139 ? 0.498 10.290 1.726 1.00 97.81 139 GLU A O 1
ATOM 1132 N N . ALA A 1 140 ? -0.352 12.048 0.606 1.00 98.06 140 ALA A N 1
ATOM 1133 C CA . ALA A 1 140 ? -1.637 12.036 1.292 1.00 98.06 140 ALA A CA 1
ATOM 1134 C C . ALA A 1 140 ? -2.329 10.667 1.178 1.00 98.06 140 ALA A C 1
ATOM 1136 O O . ALA A 1 140 ? -2.797 10.124 2.180 1.00 98.06 140 ALA A O 1
ATOM 1137 N N . LYS A 1 141 ? -2.343 10.058 -0.018 1.00 98.12 141 LYS A N 1
ATOM 1138 C CA . LYS A 1 141 ? -2.931 8.724 -0.245 1.00 98.12 141 LYS A CA 1
ATOM 1139 C C . LYS A 1 141 ? -2.221 7.620 0.535 1.00 98.12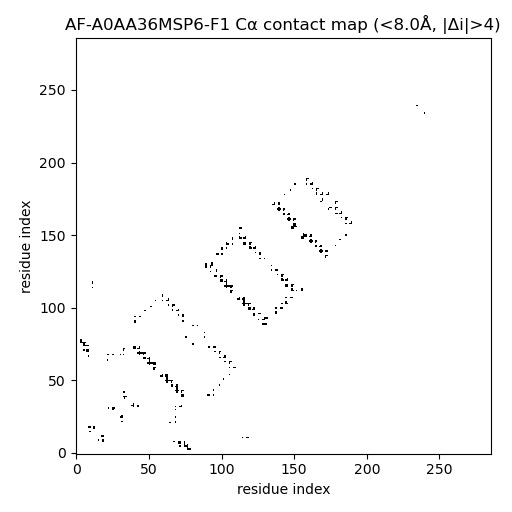 141 LYS A C 1
ATOM 1141 O O . LYS A 1 141 ? -2.889 6.756 1.100 1.00 98.12 141 LYS A O 1
ATOM 1146 N N . LEU A 1 142 ? -0.890 7.604 0.539 1.00 98.50 142 LEU A N 1
ATOM 1147 C CA . LEU A 1 142 ? -0.098 6.577 1.221 1.00 98.50 142 LEU A CA 1
ATOM 1148 C C . LEU A 1 142 ? -0.254 6.696 2.739 1.00 98.50 142 LEU A C 1
ATOM 1150 O O . LEU A 1 142 ? -0.509 5.685 3.393 1.00 98.50 142 LEU A O 1
ATOM 1154 N N . ARG A 1 143 ? -0.193 7.915 3.290 1.00 98.56 143 ARG A N 1
ATOM 1155 C CA . ARG A 1 143 ? -0.464 8.175 4.714 1.00 98.56 143 ARG A CA 1
ATOM 1156 C C . ARG A 1 143 ? -1.870 7.743 5.101 1.00 98.56 143 ARG A C 1
ATOM 1158 O O . ARG A 1 143 ? -2.030 6.973 6.041 1.00 98.56 143 ARG A O 1
ATOM 1165 N N . PHE A 1 144 ? -2.871 8.148 4.321 1.00 98.69 144 PHE A N 1
ATOM 1166 C CA . PHE A 1 144 ? -4.257 7.744 4.538 1.00 98.69 144 PHE A CA 1
ATOM 1167 C C . PHE A 1 144 ? -4.406 6.218 4.574 1.00 98.69 144 PHE A C 1
ATOM 1169 O O . PHE A 1 144 ? -4.950 5.672 5.529 1.00 98.69 144 PHE A O 1
ATOM 1176 N N . ARG A 1 145 ? -3.862 5.500 3.586 1.00 98.62 145 ARG A N 1
ATOM 1177 C CA . ARG A 1 145 ? -3.930 4.029 3.535 1.00 98.62 145 ARG A CA 1
ATOM 1178 C C . ARG A 1 145 ? -3.194 3.357 4.693 1.00 98.62 145 ARG A C 1
ATOM 1180 O O . ARG A 1 145 ? -3.702 2.378 5.234 1.00 98.62 145 ARG A O 1
ATOM 1187 N N . ARG A 1 146 ? -2.034 3.884 5.097 1.00 98.62 146 ARG A N 1
ATOM 1188 C CA . ARG A 1 146 ? -1.297 3.387 6.267 1.00 98.62 146 ARG A CA 1
ATOM 1189 C C . ARG A 1 146 ? -2.096 3.571 7.553 1.00 98.62 146 ARG A C 1
ATOM 1191 O O . ARG A 1 146 ? -2.154 2.647 8.359 1.00 98.62 146 ARG A O 1
ATOM 1198 N N . ALA A 1 147 ? -2.743 4.723 7.713 1.00 98.62 147 ALA A N 1
ATOM 1199 C CA . ALA A 1 147 ? -3.601 4.994 8.856 1.00 98.62 147 ALA A CA 1
ATOM 1200 C C . ALA A 1 147 ? -4.812 4.063 8.909 1.00 98.62 147 ALA A C 1
ATOM 1202 O O . ALA A 1 147 ? -5.133 3.557 9.978 1.00 98.62 147 ALA A O 1
ATOM 1203 N N . LEU A 1 148 ? -5.454 3.794 7.764 1.00 98.31 148 LEU A N 1
ATOM 1204 C CA . LEU A 1 148 ? -6.559 2.836 7.701 1.00 98.31 148 LEU A CA 1
ATOM 1205 C C . LEU A 1 148 ? -6.124 1.456 8.203 1.00 98.31 148 LEU A C 1
ATOM 1207 O O . LEU A 1 148 ? -6.816 0.876 9.026 1.00 98.31 148 LEU A O 1
ATOM 1211 N N . ALA A 1 149 ? -4.963 0.963 7.764 1.00 98.38 149 ALA A N 1
ATOM 1212 C CA . ALA A 1 149 ? -4.447 -0.329 8.212 1.00 98.38 149 ALA A CA 1
ATOM 1213 C C . ALA A 1 149 ? -4.134 -0.352 9.721 1.00 98.38 149 ALA A C 1
ATOM 1215 O O . ALA A 1 149 ? -4.482 -1.313 10.395 1.00 98.38 149 ALA A O 1
ATOM 1216 N N . ARG A 1 150 ? -3.535 0.718 10.262 1.00 98.44 150 ARG A N 1
ATOM 1217 C CA . ARG A 1 150 ? -3.248 0.870 11.705 1.00 98.44 150 ARG A CA 1
ATOM 1218 C C . ARG A 1 150 ? -4.498 1.067 12.567 1.00 98.44 150 ARG A C 1
ATOM 1220 O O . ARG A 1 150 ? -4.449 0.865 13.775 1.00 98.44 150 ARG A O 1
ATOM 1227 N N . GLY A 1 151 ? -5.599 1.512 11.966 1.00 97.44 151 GLY A N 1
ATOM 1228 C CA . GLY A 1 151 ? -6.875 1.713 12.647 1.00 97.44 151 GLY A CA 1
ATOM 1229 C C . GLY A 1 151 ? -7.687 0.431 12.831 1.00 97.44 151 GLY A C 1
ATOM 1230 O O . GLY A 1 151 ? -8.578 0.395 13.681 1.00 97.44 151 GLY A O 1
ATOM 1231 N N . GLU A 1 152 ? -7.405 -0.608 12.043 1.00 97.62 152 GLU A N 1
ATOM 1232 C CA . GLU A 1 152 ? -8.129 -1.876 12.108 1.00 97.62 152 GLU A CA 1
ATOM 1233 C C . GLU A 1 152 ? -7.719 -2.696 13.348 1.00 97.62 152 GLU A C 1
ATOM 1235 O O . GLU A 1 152 ? -6.564 -2.647 13.776 1.00 97.62 152 GLU A O 1
ATOM 1240 N N . PRO A 1 153 ? -8.642 -3.469 13.951 1.00 95.69 153 PRO A N 1
ATOM 1241 C CA . PRO A 1 153 ? -8.315 -4.388 15.037 1.00 95.69 153 PRO A CA 1
ATOM 1242 C C . PRO A 1 153 ? -7.278 -5.435 14.619 1.00 95.69 153 PRO A C 1
ATOM 1244 O O . PRO A 1 153 ? -7.438 -6.099 13.594 1.00 95.69 153 PRO A O 1
ATOM 1247 N N . GLY A 1 154 ? -6.247 -5.621 15.442 1.00 95.88 154 GLY A N 1
ATOM 1248 C CA . GLY A 1 154 ? -5.230 -6.650 15.248 1.00 95.88 154 GLY A CA 1
ATOM 1249 C C . GLY A 1 154 ? -3.882 -6.283 15.875 1.00 95.88 154 GLY A C 1
ATOM 1250 O O . GLY A 1 154 ? -3.777 -5.242 16.524 1.00 95.88 154 GLY A O 1
ATOM 1251 N N . PRO A 1 155 ? -2.844 -7.110 15.654 1.00 97.31 155 PRO A N 1
ATOM 1252 C CA . PRO A 1 155 ? -1.499 -6.879 16.192 1.00 97.31 155 PRO A CA 1
ATOM 1253 C C . PRO A 1 155 ? -0.855 -5.573 15.710 1.00 97.31 155 PRO A C 1
ATOM 1255 O O . PRO A 1 155 ? -0.041 -4.982 16.405 1.00 97.31 155 PRO A O 1
ATOM 1258 N N . GLU A 1 156 ? -1.237 -5.112 14.519 1.00 97.12 156 GLU A N 1
ATOM 1259 C CA . GLU A 1 156 ? -0.709 -3.893 13.894 1.00 97.12 156 GLU A CA 1
ATOM 1260 C C . GLU A 1 156 ? -1.478 -2.623 14.305 1.00 97.12 156 GLU A C 1
ATOM 1262 O O . GLU A 1 156 ? -1.228 -1.540 13.763 1.00 97.12 156 GLU A O 1
ATOM 1267 N N . ARG A 1 157 ? -2.462 -2.749 15.210 1.00 97.50 157 ARG A N 1
ATOM 1268 C CA . ARG A 1 157 ? -3.317 -1.636 15.619 1.00 97.50 157 ARG A CA 1
ATOM 1269 C C . ARG A 1 157 ? -2.509 -0.618 16.417 1.00 97.50 157 ARG A C 1
ATOM 1271 O O . ARG A 1 157 ? -1.991 -0.920 17.484 1.00 97.50 157 ARG A O 1
ATOM 1278 N N . ASP A 1 158 ? -2.478 0.614 15.924 1.00 98.19 158 ASP A N 1
ATOM 1279 C CA . ASP A 1 158 ? -1.819 1.748 16.573 1.00 98.19 158 ASP A CA 1
ATOM 1280 C C . ASP A 1 158 ? -2.594 3.025 16.233 1.00 98.19 158 ASP A C 1
ATOM 1282 O O . ASP A 1 158 ? -2.366 3.678 15.207 1.00 98.19 158 ASP A O 1
ATOM 1286 N N . LEU A 1 159 ? -3.567 3.361 17.084 1.00 97.94 159 LEU A N 1
ATOM 1287 C CA . LEU A 1 159 ? -4.444 4.506 16.850 1.00 97.94 159 LEU A CA 1
ATOM 1288 C C . LEU A 1 159 ? -3.716 5.852 16.959 1.00 97.94 159 LEU A C 1
ATOM 1290 O O . LEU A 1 159 ? -4.120 6.807 16.294 1.00 97.94 159 LEU A O 1
ATOM 1294 N N . GLY A 1 160 ? -2.648 5.936 17.758 1.00 98.00 160 GLY A N 1
ATOM 1295 C CA . GLY A 1 160 ? -1.842 7.150 17.885 1.00 98.00 160 GLY A CA 1
ATOM 1296 C C . GLY A 1 160 ? -1.144 7.469 16.567 1.00 98.00 160 GLY A C 1
ATOM 1297 O O . GLY A 1 160 ? -1.363 8.528 15.976 1.00 98.00 160 GLY A O 1
ATOM 1298 N N . ARG A 1 161 ? -0.402 6.499 16.023 1.00 98.44 161 ARG A N 1
ATOM 1299 C CA . ARG A 1 161 ? 0.267 6.664 14.724 1.00 98.44 161 ARG A CA 1
ATOM 1300 C C . ARG A 1 161 ? -0.710 6.761 13.554 1.00 98.44 161 ARG A C 1
ATOM 1302 O O . ARG A 1 161 ? -0.393 7.415 12.559 1.00 98.44 161 ARG A O 1
ATOM 1309 N N . ALA A 1 162 ? -1.879 6.123 13.637 1.00 98.25 162 ALA A N 1
ATOM 1310 C CA . ALA A 1 162 ? -2.943 6.309 12.651 1.00 98.25 162 ALA A CA 1
ATOM 1311 C C . ALA A 1 162 ? -3.454 7.760 12.641 1.00 98.25 162 ALA A C 1
ATOM 1313 O O . ALA A 1 162 ? -3.641 8.337 11.568 1.00 98.25 162 ALA A O 1
ATOM 1314 N N . LEU A 1 163 ? -3.643 8.365 13.819 1.00 98.44 163 LEU A N 1
ATOM 1315 C CA . LEU A 1 163 ? -4.075 9.755 13.947 1.00 98.44 163 LEU A CA 1
ATOM 1316 C C . LEU A 1 163 ? -3.056 10.722 13.334 1.00 98.44 163 LEU A C 1
ATOM 1318 O O . LEU A 1 163 ? -3.453 11.630 12.603 1.00 98.44 163 LEU A O 1
ATOM 1322 N N . ASP A 1 164 ? -1.765 10.517 13.593 1.00 98.56 164 ASP A N 1
ATOM 1323 C CA . ASP A 1 164 ? -0.697 11.357 13.040 1.00 98.56 164 ASP A CA 1
ATOM 1324 C C . ASP A 1 164 ? -0.634 11.267 11.510 1.00 98.56 164 ASP A C 1
ATOM 1326 O O . ASP A 1 164 ? -0.572 12.289 10.822 1.00 98.56 164 ASP A O 1
ATOM 1330 N N . ASP A 1 165 ? -0.756 10.059 10.952 1.00 98.69 165 ASP A N 1
ATOM 1331 C CA . ASP A 1 165 ? -0.838 9.866 9.502 1.00 98.69 165 ASP A CA 1
ATOM 1332 C C . ASP A 1 165 ? -2.065 10.566 8.890 1.00 98.69 165 ASP A C 1
ATOM 1334 O O . ASP A 1 165 ? -1.956 11.180 7.825 1.00 98.69 165 ASP A O 1
ATOM 1338 N N . LEU A 1 166 ? -3.227 10.514 9.553 1.00 98.50 166 LEU A N 1
ATOM 1339 C CA . LEU A 1 166 ? -4.450 11.187 9.094 1.00 98.50 166 LEU A CA 1
ATOM 1340 C C . LEU A 1 166 ? -4.350 12.710 9.182 1.00 98.50 166 LEU A C 1
ATOM 1342 O O . LEU A 1 166 ? -4.872 13.391 8.300 1.00 98.50 166 LEU A O 1
ATOM 1346 N N . ARG A 1 167 ? -3.688 13.252 10.209 1.00 98.56 167 ARG A N 1
ATOM 1347 C CA . ARG A 1 167 ? -3.434 14.696 10.342 1.00 98.56 167 ARG A CA 1
ATOM 1348 C C . ARG A 1 167 ? -2.569 15.204 9.200 1.00 98.56 167 ARG A C 1
ATOM 1350 O O . ARG A 1 167 ? -2.950 16.168 8.543 1.00 98.56 167 ARG A O 1
ATOM 1357 N N . GLU A 1 168 ? -1.464 14.521 8.917 1.00 98.50 168 GLU A N 1
ATOM 1358 C CA . GLU A 1 168 ? -0.595 14.879 7.796 1.00 98.50 168 GLU A CA 1
ATOM 1359 C C . GLU A 1 168 ? -1.316 14.731 6.450 1.00 98.50 168 GLU A C 1
ATOM 1361 O O . GLU A 1 168 ? -1.251 15.623 5.607 1.00 98.50 168 GLU A O 1
ATOM 1366 N N . ALA A 1 169 ? -2.091 13.658 6.258 1.00 98.19 169 ALA A N 1
ATOM 1367 C CA . ALA A 1 169 ? -2.898 13.495 5.049 1.00 98.19 169 ALA A CA 1
ATOM 1368 C C . ALA A 1 169 ? -3.949 14.613 4.892 1.00 98.19 169 ALA A C 1
ATOM 1370 O O . ALA A 1 169 ? -4.153 15.111 3.784 1.00 98.19 169 ALA A O 1
ATOM 1371 N N . ALA A 1 170 ? -4.595 15.035 5.985 1.00 98.12 170 ALA A N 1
ATOM 1372 C CA . ALA A 1 170 ? -5.575 16.123 5.990 1.00 98.12 170 ALA A CA 1
ATOM 1373 C C . ALA A 1 170 ? -4.926 17.490 5.747 1.00 98.12 170 ALA A C 1
ATOM 1375 O O . ALA A 1 170 ? -5.528 18.336 5.095 1.00 98.12 170 ALA A O 1
ATOM 1376 N N . ARG A 1 171 ? -3.695 17.701 6.228 1.00 98.38 171 ARG A N 1
ATOM 1377 C CA . ARG A 1 171 ? -2.916 18.916 5.955 1.00 98.38 171 ARG A CA 1
ATOM 1378 C C . ARG A 1 171 ? -2.623 19.063 4.462 1.00 98.38 171 ARG A C 1
ATOM 1380 O O . ARG A 1 171 ? -2.731 20.161 3.932 1.00 98.38 171 ARG A O 1
ATOM 1387 N N . ILE A 1 172 ? -2.286 17.961 3.791 1.00 97.88 172 ILE A N 1
ATOM 1388 C CA . ILE A 1 172 ? -1.961 17.952 2.358 1.00 97.88 172 ILE A CA 1
ATOM 1389 C C . ILE A 1 172 ? -3.227 18.007 1.484 1.00 97.88 172 ILE A C 1
ATOM 1391 O O . ILE A 1 172 ? -3.250 18.697 0.469 1.00 97.88 172 ILE A O 1
ATOM 1395 N N . MET A 1 173 ? -4.293 17.292 1.861 1.00 97.81 173 MET A N 1
ATOM 1396 C CA . MET A 1 173 ? -5.564 17.239 1.122 1.00 97.81 173 MET A CA 1
ATOM 1397 C C . MET A 1 173 ? -6.766 17.620 2.010 1.00 97.81 173 MET A C 1
ATOM 1399 O O . MET A 1 173 ? -7.608 16.765 2.312 1.00 97.81 173 MET A O 1
ATOM 1403 N N . PRO A 1 174 ? -6.907 18.903 2.398 1.00 98.12 174 PRO A N 1
ATOM 1404 C CA . PRO A 1 174 ? -7.903 19.341 3.386 1.00 98.12 174 PRO A CA 1
ATOM 1405 C C . PRO A 1 174 ? -9.355 19.198 2.917 1.00 98.12 174 PRO A C 1
ATOM 1407 O O . PRO A 1 174 ? -10.269 19.015 3.723 1.00 98.12 174 PRO A O 1
ATOM 1410 N N . THR A 1 175 ? -9.590 19.234 1.606 1.00 97.81 175 THR A N 1
ATOM 1411 C CA . THR A 1 175 ? -10.933 19.121 1.018 1.00 97.81 175 THR A CA 1
ATOM 1412 C C . THR A 1 175 ? -11.458 17.684 0.992 1.00 97.81 175 THR A C 1
ATOM 1414 O O . THR A 1 175 ? -12.661 17.474 0.821 1.00 97.81 175 THR A O 1
ATOM 1417 N N . SER A 1 176 ? -10.601 16.683 1.222 1.00 97.94 176 SER A N 1
ATOM 1418 C CA . SER A 1 176 ? -10.982 15.271 1.174 1.00 97.94 176 SER A CA 1
ATOM 1419 C C . SER A 1 176 ? -11.952 14.906 2.301 1.00 97.94 176 SER A C 1
ATOM 1421 O O . SER A 1 176 ? -11.594 14.884 3.482 1.00 97.94 176 SER A O 1
ATOM 1423 N N . ALA A 1 177 ? -13.201 14.602 1.939 1.00 97.88 177 ALA A N 1
ATOM 1424 C CA . ALA A 1 177 ? -14.227 14.174 2.888 1.00 97.88 177 ALA A CA 1
ATOM 1425 C C . ALA A 1 177 ? -13.870 12.838 3.563 1.00 97.88 177 ALA A C 1
ATOM 1427 O O . ALA A 1 177 ? -14.092 12.689 4.764 1.00 97.88 177 ALA A O 1
ATOM 1428 N N . ASP A 1 178 ? -13.257 11.907 2.824 1.00 96.94 178 ASP A N 1
ATOM 1429 C CA . ASP A 1 178 ? -12.862 10.593 3.342 1.00 96.94 178 ASP A CA 1
ATOM 1430 C C . ASP A 1 178 ? -11.788 10.711 4.430 1.00 96.94 178 ASP A C 1
ATOM 1432 O O . ASP A 1 178 ? -11.903 10.086 5.487 1.00 96.94 178 ASP A O 1
ATOM 1436 N N . ILE A 1 179 ? -10.768 11.552 4.204 1.00 98.06 179 ILE A N 1
ATOM 1437 C CA . ILE A 1 179 ? -9.686 11.770 5.175 1.00 98.06 179 ILE A CA 1
ATOM 1438 C C . ILE A 1 179 ? -10.246 12.424 6.440 1.00 98.06 179 ILE A C 1
ATOM 1440 O O . ILE A 1 179 ? -9.983 11.940 7.541 1.00 98.06 179 ILE A O 1
ATOM 1444 N N . ARG A 1 180 ? -11.066 13.476 6.301 1.00 98.31 180 ARG A N 1
ATOM 1445 C CA . ARG A 1 180 ? -11.693 14.154 7.449 1.00 98.31 180 ARG A CA 1
ATOM 1446 C C . ARG A 1 180 ? -12.608 13.220 8.242 1.00 98.31 180 ARG A C 1
ATOM 1448 O O . ARG A 1 180 ? -12.535 13.195 9.467 1.00 98.31 180 ARG A O 1
ATOM 1455 N N . GLY A 1 181 ? -13.422 12.414 7.560 1.00 97.31 181 GLY A N 1
ATOM 1456 C CA . GLY A 1 181 ? -14.289 11.429 8.209 1.00 97.31 181 GLY A CA 1
ATOM 1457 C C . GLY A 1 181 ? -13.502 10.370 8.985 1.00 97.31 181 GLY A C 1
ATOM 1458 O O . GLY A 1 181 ? -13.846 10.052 10.124 1.00 97.31 181 GLY A O 1
ATOM 1459 N N . CYS A 1 182 ? -12.410 9.858 8.408 1.00 97.81 182 CYS A N 1
ATOM 1460 C CA . CYS A 1 182 ? -11.540 8.900 9.093 1.00 97.81 182 CYS A CA 1
ATOM 1461 C C . CYS A 1 182 ? -10.792 9.533 10.272 1.00 97.81 182 CYS A C 1
ATOM 1463 O O . CYS A 1 182 ? -10.646 8.884 11.305 1.00 97.81 182 CYS A O 1
ATOM 1465 N N . LEU A 1 183 ? -10.368 10.794 10.150 1.00 98.00 183 LEU A N 1
ATOM 1466 C CA . LEU A 1 183 ? -9.713 11.541 11.223 1.00 98.00 183 LEU A CA 1
ATOM 1467 C C . LEU A 1 183 ? -10.621 11.678 12.452 1.00 98.00 183 LEU A C 1
ATOM 1469 O O . LEU A 1 183 ? -10.195 11.372 13.565 1.00 98.00 183 LEU A O 1
ATOM 1473 N N . GLU A 1 184 ? -11.878 12.082 12.262 1.00 98.06 184 GLU A N 1
ATOM 1474 C CA . GLU A 1 184 ? -12.840 12.194 13.367 1.00 98.06 184 GLU A CA 1
ATOM 1475 C C . GLU A 1 184 ? -13.183 10.833 13.983 1.00 98.06 184 GLU A C 1
ATOM 1477 O O . GLU A 1 184 ? -13.241 10.703 15.208 1.00 98.06 184 GLU A O 1
ATOM 1482 N N . ASN A 1 185 ? -13.324 9.790 13.160 1.00 96.94 185 ASN A N 1
ATOM 1483 C CA . ASN A 1 185 ? -13.521 8.429 13.659 1.00 96.94 185 ASN A CA 1
ATOM 1484 C C . ASN A 1 185 ? -12.334 7.971 14.527 1.00 96.94 185 ASN A C 1
ATOM 1486 O O . ASN A 1 185 ? -12.529 7.510 15.651 1.00 96.94 185 ASN A O 1
ATOM 1490 N N . CYS A 1 186 ? -11.101 8.179 14.058 1.00 97.81 186 CYS A N 1
ATOM 1491 C CA . CYS A 1 186 ? -9.888 7.816 14.789 1.00 97.81 186 CYS A CA 1
ATOM 1492 C C . CYS A 1 186 ? -9.801 8.525 16.153 1.00 97.81 186 CYS A C 1
ATOM 1494 O O . CYS A 1 186 ? -9.511 7.883 17.162 1.00 97.81 186 CYS A O 1
ATOM 1496 N N . LYS A 1 187 ? -10.131 9.825 16.218 1.00 98.12 187 LYS A N 1
ATOM 1497 C CA . LYS A 1 187 ? -10.230 10.572 17.489 1.00 98.12 187 LYS A CA 1
ATOM 1498 C C . LYS A 1 187 ? -11.277 9.965 18.425 1.00 98.12 187 LYS A C 1
ATOM 1500 O O . LYS A 1 187 ? -11.038 9.847 19.625 1.00 98.12 187 LYS A O 1
ATOM 1505 N N . GLY A 1 188 ? -12.435 9.583 17.887 1.00 97.00 188 GLY A N 1
ATOM 1506 C CA . GLY A 1 188 ? -13.497 8.931 18.653 1.00 97.00 188 GLY A CA 1
ATOM 1507 C C . GLY A 1 188 ? -13.063 7.587 19.238 1.00 97.00 188 GLY A C 1
ATOM 1508 O O . GLY A 1 188 ? -13.355 7.308 20.400 1.00 97.00 188 GLY A O 1
ATOM 1509 N N . LEU A 1 189 ? -12.338 6.777 18.463 1.00 96.00 189 LEU A N 1
ATOM 1510 C CA . LEU A 1 189 ? -11.797 5.496 18.921 1.00 96.00 189 LEU A CA 1
ATOM 1511 C C . LEU A 1 189 ? -10.748 5.676 20.026 1.00 96.00 189 LEU A C 1
ATOM 1513 O O . LEU A 1 189 ? -10.836 4.990 21.039 1.00 96.00 189 LEU A O 1
ATOM 1517 N N . LEU A 1 190 ? -9.832 6.641 19.888 1.00 97.69 190 LEU A N 1
ATOM 1518 C CA . LEU A 1 190 ? -8.838 6.953 20.924 1.00 97.69 190 LEU A CA 1
ATOM 1519 C C . LEU A 1 190 ? -9.484 7.369 22.246 1.00 97.69 190 LEU A C 1
ATOM 1521 O O . LEU A 1 190 ? -9.130 6.851 23.297 1.00 97.69 190 LEU A O 1
ATOM 1525 N N . ARG A 1 191 ? -10.476 8.270 22.211 1.00 98.12 191 ARG A N 1
ATOM 1526 C CA . ARG A 1 191 ? -11.196 8.689 23.429 1.00 98.12 191 ARG A CA 1
ATOM 1527 C C . ARG A 1 191 ? -11.869 7.511 24.129 1.00 98.12 191 ARG A C 1
ATOM 1529 O O . ARG A 1 191 ? -11.856 7.446 25.353 1.00 98.12 191 ARG A O 1
ATOM 1536 N N . LYS A 1 192 ? -12.456 6.590 23.359 1.00 96.81 192 LYS A N 1
ATOM 1537 C CA . LYS A 1 192 ? -13.065 5.371 23.906 1.00 96.81 192 LYS A CA 1
ATOM 1538 C C . LYS A 1 192 ? -12.019 4.460 24.542 1.00 96.81 192 LYS A C 1
ATOM 1540 O O . LYS A 1 192 ? -12.258 3.971 25.635 1.00 96.81 192 LYS A O 1
ATOM 1545 N N . GLU A 1 193 ? -10.875 4.266 23.893 1.00 96.50 193 GLU A N 1
ATOM 1546 C CA . GLU A 1 193 ? -9.778 3.446 24.419 1.00 96.50 193 GLU A CA 1
ATOM 1547 C C . GLU A 1 193 ? -9.208 4.020 25.720 1.00 96.50 193 GLU A C 1
ATOM 1549 O O . GLU A 1 193 ? -9.095 3.294 26.702 1.00 96.50 193 GLU A O 1
ATOM 1554 N N . HIS A 1 194 ? -8.980 5.334 25.783 1.00 96.88 194 HIS A N 1
ATOM 1555 C CA . HIS A 1 194 ? -8.568 6.005 27.018 1.00 96.88 194 HIS A CA 1
ATOM 1556 C C . HIS A 1 194 ? -9.611 5.898 28.133 1.00 96.88 194 HIS A C 1
ATOM 1558 O O . HIS A 1 194 ? -9.248 5.682 29.286 1.00 96.88 194 HIS A O 1
ATOM 1564 N N . LYS A 1 195 ? -10.903 6.027 27.806 1.00 97.56 195 LYS A N 1
ATOM 1565 C CA . LYS A 1 195 ? -11.980 5.864 28.789 1.00 97.56 195 LYS A CA 1
ATOM 1566 C C . LYS A 1 195 ? -11.983 4.450 29.380 1.00 97.56 195 LYS A C 1
ATOM 1568 O O . LYS A 1 195 ? -12.024 4.316 30.595 1.00 97.56 195 LYS A O 1
ATOM 1573 N N . LEU A 1 196 ? -11.879 3.422 28.536 1.00 95.50 196 LEU A N 1
ATOM 1574 C CA . LEU A 1 196 ? -11.828 2.026 28.981 1.00 95.50 196 LEU A CA 1
ATOM 1575 C C . LEU A 1 196 ? -10.584 1.738 29.834 1.00 95.50 196 LEU A C 1
ATOM 1577 O O . LEU A 1 196 ? -10.676 1.024 30.826 1.00 95.50 196 LEU A O 1
ATOM 1581 N N . GLN A 1 197 ? -9.432 2.315 29.481 1.00 94.88 197 GLN A N 1
ATOM 1582 C CA . GLN A 1 197 ? -8.208 2.200 30.281 1.00 94.88 197 GLN A CA 1
ATOM 1583 C C . GLN A 1 197 ? -8.348 2.875 31.652 1.00 94.88 197 GLN A C 1
ATOM 1585 O O . GLN A 1 197 ? -7.900 2.317 32.649 1.00 94.88 197 GLN A O 1
ATOM 1590 N N . ALA A 1 198 ? -8.986 4.047 31.718 1.00 95.75 198 ALA A N 1
ATOM 1591 C CA . ALA A 1 198 ? -9.234 4.747 32.977 1.00 95.75 198 ALA A CA 1
ATOM 1592 C C . ALA A 1 198 ? -10.223 3.991 33.880 1.00 95.75 198 ALA A C 1
ATOM 1594 O O . ALA A 1 198 ? -9.994 3.892 35.081 1.00 95.75 198 ALA A O 1
ATOM 1595 N N . GLU A 1 199 ? -11.290 3.425 33.306 1.00 95.06 199 GLU A N 1
ATOM 1596 C CA . GLU A 1 199 ? -12.245 2.575 34.033 1.00 95.06 199 GLU A CA 1
ATOM 1597 C C . GLU A 1 199 ? -11.555 1.316 34.580 1.00 95.06 199 GLU A C 1
ATOM 1599 O O . GLU A 1 199 ? -11.693 1.015 35.762 1.00 95.06 199 GLU A O 1
ATOM 1604 N N . ALA A 1 200 ? -10.735 0.640 33.768 1.00 94.19 200 ALA A N 1
ATOM 1605 C CA . ALA A 1 200 ? -9.975 -0.535 34.198 1.00 94.19 200 ALA A CA 1
ATOM 1606 C C . ALA A 1 200 ? -8.960 -0.219 35.313 1.00 94.19 200 ALA A C 1
ATOM 1608 O O . ALA A 1 200 ? -8.808 -1.005 36.245 1.00 94.19 200 ALA A O 1
ATOM 1609 N N . ALA A 1 201 ? -8.288 0.935 35.245 1.00 93.94 201 ALA A N 1
ATOM 1610 C CA . ALA A 1 201 ? -7.359 1.375 36.284 1.00 93.94 201 ALA A CA 1
ATOM 1611 C C . ALA A 1 201 ? -8.074 1.761 37.592 1.00 93.94 201 ALA A C 1
ATOM 1613 O O . ALA A 1 201 ? -7.536 1.530 38.670 1.00 93.94 201 ALA A O 1
ATOM 1614 N N . GLY A 1 202 ? -9.282 2.329 37.508 1.00 90.56 202 GLY A N 1
ATOM 1615 C CA . GLY A 1 202 ? -10.077 2.707 38.678 1.00 90.56 202 GLY A CA 1
ATOM 1616 C C . GLY A 1 202 ? -10.626 1.512 39.461 1.00 90.56 202 GLY A C 1
ATOM 1617 O O . GLY A 1 202 ? -10.691 1.569 40.684 1.00 90.56 202 GLY A O 1
ATOM 1618 N N . THR A 1 203 ? -10.981 0.415 38.785 1.00 84.62 203 THR A N 1
ATOM 1619 C CA . THR A 1 203 ? -11.490 -0.801 39.448 1.00 84.62 203 THR A CA 1
ATOM 1620 C C . THR A 1 203 ? -10.397 -1.584 40.182 1.00 84.62 203 THR A C 1
ATOM 1622 O O . THR A 1 203 ? -10.691 -2.246 41.168 1.00 84.62 203 THR A O 1
ATOM 1625 N N . ALA A 1 204 ? -9.134 -1.475 39.762 1.00 78.88 204 ALA A N 1
ATOM 1626 C CA . ALA A 1 204 ? -8.011 -2.164 40.405 1.00 78.88 204 ALA A CA 1
ATOM 1627 C C . ALA A 1 204 ? -7.544 -1.519 41.730 1.00 78.88 204 ALA A C 1
ATOM 1629 O O . ALA A 1 204 ? -6.623 -2.027 42.355 1.00 78.88 204 ALA A O 1
ATOM 1630 N N . GLY A 1 205 ? -8.129 -0.385 42.137 1.00 70.75 205 GLY A N 1
ATOM 1631 C CA . GLY A 1 205 ? -7.734 0.360 43.341 1.00 70.75 205 GLY A CA 1
ATOM 1632 C C . GLY A 1 205 ? -8.691 0.244 44.533 1.00 70.75 205 GLY A C 1
ATOM 1633 O O . GLY A 1 205 ? -8.470 0.922 45.532 1.00 70.75 205 GLY A O 1
ATOM 1634 N N . GLN A 1 206 ? -9.757 -0.556 44.437 1.00 64.69 206 GLN A N 1
ATOM 1635 C CA . GLN A 1 206 ? -10.669 -0.851 45.552 1.00 64.69 206 GLN A CA 1
ATOM 1636 C C . GLN A 1 206 ? -10.446 -2.285 46.042 1.00 64.69 206 GLN A C 1
ATOM 1638 O O . GLN A 1 206 ? -11.356 -3.107 46.004 1.00 64.69 206 GLN A O 1
ATOM 1643 N N . ASP A 1 207 ? -9.219 -2.574 46.471 1.00 60.47 207 ASP A N 1
ATOM 1644 C CA . ASP A 1 207 ? -8.965 -3.721 47.337 1.00 60.47 207 ASP A CA 1
ATOM 1645 C C . ASP A 1 207 ? -9.406 -3.377 48.769 1.00 60.47 207 ASP A C 1
ATOM 1647 O O . ASP A 1 207 ? -9.228 -2.257 49.256 1.00 60.47 207 ASP A O 1
ATOM 1651 N N . ASP A 1 208 ? -10.049 -4.363 49.383 1.00 61.69 208 ASP A N 1
ATOM 1652 C CA . ASP A 1 208 ? -10.747 -4.371 50.666 1.00 61.69 208 ASP A CA 1
ATOM 1653 C C . ASP A 1 208 ? -9.998 -3.664 51.817 1.00 61.69 208 ASP A C 1
ATOM 1655 O O . ASP A 1 208 ? -8.905 -4.096 52.189 1.00 61.69 208 ASP A O 1
ATOM 1659 N N . PRO A 1 209 ? -10.592 -2.652 52.482 1.00 68.00 209 PRO A N 1
ATOM 1660 C CA . PRO A 1 209 ? -10.077 -2.135 53.752 1.00 68.00 209 PRO A CA 1
ATOM 1661 C C . PRO A 1 209 ? -10.289 -3.092 54.945 1.00 68.00 209 PRO A C 1
ATOM 1663 O O . PRO A 1 209 ? -9.819 -2.781 56.034 1.00 68.00 209 PRO A O 1
ATOM 1666 N N . ASP A 1 210 ? -10.957 -4.237 54.752 1.00 66.62 210 ASP A N 1
ATOM 1667 C CA . ASP A 1 210 ? -11.283 -5.223 55.799 1.00 66.62 210 ASP A CA 1
ATOM 1668 C C . ASP A 1 210 ? -10.532 -6.560 55.639 1.00 66.62 210 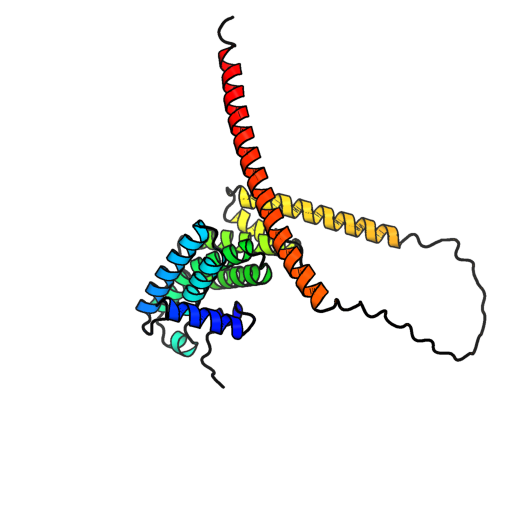ASP A C 1
ATOM 1670 O O . ASP A 1 210 ? -10.998 -7.605 56.096 1.00 66.62 210 ASP A O 1
ATOM 1674 N N . ALA A 1 211 ? -9.343 -6.562 55.024 1.00 60.47 211 ALA A N 1
ATOM 1675 C CA . ALA A 1 211 ? -8.435 -7.700 55.163 1.00 60.47 211 ALA A CA 1
ATOM 1676 C C . ALA A 1 211 ? -7.993 -7.800 56.642 1.00 60.47 211 ALA A C 1
ATOM 1678 O O . ALA A 1 211 ? -7.297 -6.903 57.123 1.00 60.47 211 ALA A O 1
ATOM 1679 N N . PRO A 1 212 ? -8.410 -8.840 57.392 1.00 62.44 212 PRO A N 1
ATOM 1680 C CA . PRO A 1 212 ? -8.092 -8.950 58.806 1.00 62.44 212 PRO A CA 1
ATOM 1681 C C . PRO A 1 212 ? -6.584 -9.106 59.005 1.00 62.44 212 PRO A C 1
ATOM 1683 O O . PRO A 1 212 ? -5.927 -9.902 58.333 1.00 62.44 212 PRO A O 1
ATOM 1686 N N . ASP A 1 213 ? -6.083 -8.341 59.968 1.00 57.34 213 ASP A N 1
ATOM 1687 C CA . ASP A 1 213 ? -4.713 -8.297 60.472 1.00 57.34 213 ASP A CA 1
ATOM 1688 C C . ASP A 1 213 ? -4.328 -9.673 61.059 1.00 57.34 213 ASP A C 1
ATOM 1690 O O . ASP A 1 213 ? -4.511 -9.962 62.244 1.00 57.34 213 ASP A O 1
ATOM 1694 N N . ALA A 1 214 ? -3.904 -10.595 60.194 1.00 56.69 214 ALA A N 1
ATOM 1695 C CA . ALA A 1 214 ? -3.532 -11.955 60.564 1.00 56.69 214 ALA A CA 1
ATOM 1696 C C . ALA A 1 214 ? -2.022 -12.042 60.826 1.00 56.69 214 ALA A C 1
ATOM 1698 O O . ALA A 1 214 ? -1.238 -12.387 59.949 1.00 56.69 214 ALA A O 1
ATOM 1699 N N . LEU A 1 215 ? -1.682 -11.684 62.064 1.00 57.09 215 LEU A N 1
ATOM 1700 C CA . LEU A 1 215 ? -0.747 -12.333 62.990 1.00 57.09 215 LEU A CA 1
ATOM 1701 C C . LEU A 1 215 ? 0.490 -13.055 62.428 1.00 57.09 215 LEU A C 1
ATOM 1703 O O . LEU A 1 215 ? 0.406 -14.058 61.720 1.00 57.09 215 LEU A O 1
ATOM 1707 N N . ASP A 1 216 ? 1.630 -12.604 62.953 1.00 51.78 216 ASP A N 1
ATOM 1708 C CA . ASP A 1 216 ? 2.923 -13.277 63.021 1.00 51.78 216 ASP A CA 1
ATOM 1709 C C . ASP A 1 216 ? 2.794 -14.788 63.286 1.00 51.78 216 ASP A C 1
ATOM 1711 O O . ASP A 1 216 ? 2.437 -15.234 64.379 1.00 51.78 216 ASP A O 1
ATOM 1715 N N . GLY A 1 217 ? 3.121 -15.584 62.270 1.00 52.31 217 GLY A N 1
ATOM 1716 C CA . GLY A 1 217 ? 3.243 -17.031 62.360 1.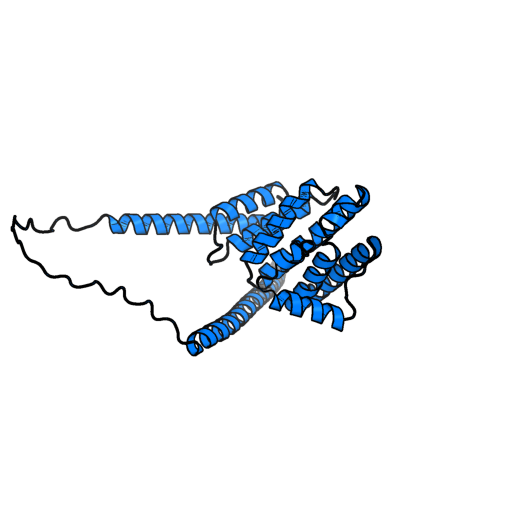00 52.31 217 GLY A CA 1
ATOM 1717 C C . GLY A 1 217 ? 4.507 -17.485 61.647 1.00 52.31 217 GLY A C 1
ATOM 1718 O O . GLY A 1 217 ? 4.509 -17.670 60.432 1.00 52.31 217 GLY A O 1
ATOM 1719 N N . GLU A 1 218 ? 5.583 -17.666 62.412 1.00 58.41 218 GLU A N 1
ATOM 1720 C CA . GLU A 1 218 ? 6.747 -18.446 61.999 1.00 58.41 218 GLU A CA 1
ATOM 1721 C C . GLU A 1 218 ? 6.290 -19.848 61.569 1.00 58.41 218 GLU A C 1
ATOM 1723 O O . GLU A 1 218 ? 5.820 -20.640 62.386 1.00 58.41 218 GLU A O 1
ATOM 1728 N N . SER A 1 219 ? 6.450 -20.178 60.287 1.00 44.59 219 SER A N 1
ATOM 1729 C CA . SER A 1 219 ? 6.423 -21.567 59.833 1.00 44.59 219 SER A CA 1
ATOM 1730 C C . SER A 1 219 ? 7.580 -21.833 58.875 1.00 44.59 219 SER A C 1
ATOM 1732 O O . SER A 1 219 ? 7.505 -21.588 57.669 1.00 44.59 219 SER A O 1
ATOM 1734 N N . ASP A 1 220 ? 8.655 -22.366 59.447 1.00 51.28 220 ASP A N 1
ATOM 1735 C CA . ASP A 1 220 ? 9.567 -23.284 58.775 1.00 51.28 220 ASP A CA 1
ATOM 1736 C C . ASP A 1 220 ? 8.751 -24.445 58.182 1.00 51.28 220 ASP A C 1
ATOM 1738 O O . ASP A 1 220 ? 7.992 -25.098 58.901 1.00 51.28 220 ASP A O 1
ATOM 1742 N N . GLY A 1 221 ? 8.888 -24.736 56.884 1.00 42.06 221 GLY A N 1
ATOM 1743 C CA . GLY A 1 221 ? 8.200 -25.901 56.322 1.00 42.06 221 GLY A CA 1
ATOM 1744 C C . GLY A 1 221 ? 8.088 -25.968 54.806 1.00 42.06 221 GLY A C 1
ATOM 1745 O O . GLY A 1 221 ? 7.076 -25.608 54.224 1.00 42.06 221 GLY A O 1
ATOM 1746 N N . CYS A 1 222 ? 9.145 -26.500 54.197 1.00 46.78 222 CYS A N 1
ATOM 1747 C CA . CYS A 1 222 ? 9.188 -27.319 52.982 1.00 46.78 222 CYS A CA 1
ATOM 1748 C C . CYS A 1 222 ? 7.838 -27.728 52.334 1.00 46.78 222 CYS A C 1
ATOM 1750 O O . CYS A 1 222 ? 7.012 -28.379 52.970 1.00 46.78 222 CYS A O 1
ATOM 1752 N N . GLY A 1 223 ? 7.694 -27.500 51.020 1.00 41.41 223 GLY A N 1
ATOM 1753 C CA . GLY A 1 223 ? 6.691 -28.195 50.203 1.00 41.41 223 GLY A CA 1
ATOM 1754 C C . GLY A 1 223 ? 6.341 -27.491 48.895 1.00 41.41 223 GLY A C 1
ATOM 1755 O O . GLY A 1 223 ? 5.353 -26.771 48.821 1.00 41.41 223 GLY A O 1
ATOM 1756 N N . GLY A 1 224 ? 7.143 -27.704 47.850 1.00 51.38 224 GLY A N 1
ATOM 1757 C CA . GLY A 1 224 ? 6.826 -27.233 46.504 1.00 51.38 224 GLY A CA 1
ATOM 1758 C C . GLY A 1 224 ? 5.539 -27.860 45.960 1.00 51.38 224 GLY A C 1
ATOM 1759 O O . GLY A 1 224 ? 5.409 -29.080 45.910 1.00 51.38 224 GLY A O 1
ATOM 1760 N N . ALA A 1 225 ? 4.623 -27.021 45.487 1.00 43.72 225 ALA A N 1
ATOM 1761 C CA . ALA A 1 225 ? 3.556 -27.409 44.579 1.00 43.72 225 ALA A CA 1
ATOM 1762 C C . ALA A 1 225 ? 3.591 -26.429 43.406 1.00 43.72 225 ALA A C 1
ATOM 1764 O O . ALA A 1 225 ? 3.312 -25.239 43.555 1.00 43.72 225 ALA A O 1
ATOM 1765 N N . GLY A 1 226 ? 4.046 -26.933 42.259 1.00 45.47 226 GLY A N 1
ATOM 1766 C CA . GLY A 1 226 ? 4.143 -26.181 41.021 1.00 45.47 226 GLY A CA 1
ATOM 1767 C C . GLY A 1 226 ? 2.777 -25.645 40.621 1.00 45.47 226 GLY A C 1
ATOM 1768 O O . GLY A 1 226 ? 1.835 -26.408 40.420 1.00 45.47 226 GLY A O 1
ATOM 1769 N N . ALA A 1 227 ? 2.692 -24.326 40.482 1.00 46.22 227 ALA A N 1
ATOM 1770 C CA . ALA A 1 227 ? 1.649 -23.701 39.698 1.00 46.22 227 ALA A CA 1
ATOM 1771 C C . ALA A 1 227 ? 1.849 -24.155 38.247 1.00 46.22 227 ALA A C 1
ATOM 1773 O O . ALA A 1 227 ? 2.652 -23.586 37.506 1.00 46.22 227 ALA A O 1
ATOM 1774 N N . GLU A 1 228 ? 1.166 -25.237 37.873 1.00 48.41 228 GLU A N 1
ATOM 1775 C CA . GLU A 1 228 ? 0.950 -25.603 36.482 1.00 48.41 228 GLU A CA 1
ATOM 1776 C C . GLU A 1 228 ? 0.300 -24.398 35.799 1.00 48.41 228 GLU A C 1
ATOM 1778 O O . GLU A 1 228 ? -0.890 -24.115 35.960 1.00 48.41 228 GLU A O 1
ATOM 1783 N N . LEU A 1 229 ? 1.122 -23.646 35.062 1.00 50.00 229 LEU A N 1
ATOM 1784 C CA . LEU A 1 229 ? 0.677 -22.803 33.967 1.00 50.00 229 LEU A CA 1
ATOM 1785 C C . LEU A 1 229 ? -0.265 -23.668 33.137 1.00 50.00 229 LEU A C 1
ATOM 1787 O O . LEU A 1 229 ? 0.187 -24.583 32.453 1.00 50.00 229 LEU A O 1
ATOM 1791 N N . ARG A 1 230 ? -1.574 -23.420 33.256 1.00 44.84 230 ARG A N 1
ATOM 1792 C CA . ARG A 1 230 ? -2.581 -24.012 32.379 1.00 44.84 230 ARG A CA 1
ATOM 1793 C C . ARG A 1 230 ? -2.118 -23.737 30.959 1.00 44.84 230 ARG A C 1
ATOM 1795 O O . ARG A 1 230 ? -2.186 -22.592 30.517 1.00 44.84 230 ARG A O 1
ATOM 1802 N N . GLU A 1 231 ? -1.610 -24.772 30.297 1.00 56.09 231 GLU A N 1
ATOM 1803 C CA . GLU A 1 231 ? -1.296 -24.728 28.881 1.00 56.09 231 GLU A CA 1
ATOM 1804 C C . GLU A 1 231 ? -2.534 -24.173 28.182 1.00 56.09 231 GLU A C 1
ATOM 1806 O O . GLU A 1 231 ? -3.617 -24.763 28.248 1.00 56.09 231 GLU A O 1
ATOM 1811 N N . GLU A 1 232 ? -2.400 -22.981 27.597 1.00 57.44 232 GLU A N 1
ATOM 1812 C CA . GLU A 1 232 ? -3.405 -22.420 26.709 1.00 57.44 232 GLU A CA 1
ATOM 1813 C C . GLU A 1 232 ? -3.652 -23.476 25.638 1.00 57.44 232 GLU A C 1
ATOM 1815 O O . GLU A 1 232 ? -2.790 -23.721 24.793 1.00 57.44 232 GLU A O 1
ATOM 1820 N N . GLY A 1 233 ? -4.777 -24.184 25.768 1.00 61.59 233 GLY A N 1
ATOM 1821 C CA . GLY A 1 233 ? -5.051 -25.387 25.001 1.00 61.59 233 GLY A CA 1
ATOM 1822 C C . GLY A 1 233 ? -4.903 -25.088 23.521 1.00 61.59 233 GLY A C 1
ATOM 1823 O O . GLY A 1 233 ? -5.746 -24.403 22.937 1.00 61.59 233 GLY A O 1
ATOM 1824 N N . GLN A 1 234 ? -3.812 -25.580 22.932 1.00 74.75 234 GLN A N 1
ATOM 1825 C CA . GLN A 1 234 ? -3.571 -25.445 21.508 1.00 74.75 234 GLN A CA 1
ATOM 1826 C C . GLN A 1 234 ? -4.768 -26.058 20.794 1.00 74.75 234 GLN A C 1
ATOM 1828 O O . GLN A 1 234 ? -5.129 -27.218 21.018 1.00 74.75 234 GLN A O 1
ATOM 1833 N N . LEU A 1 235 ? -5.427 -25.245 19.970 1.00 78.19 235 LEU A N 1
ATOM 1834 C CA . LEU A 1 235 ? -6.519 -25.716 19.139 1.00 78.19 235 LEU A CA 1
ATOM 1835 C C . LEU A 1 235 ? -5.987 -26.875 18.296 1.00 78.19 235 LEU A C 1
ATOM 1837 O O . LEU A 1 235 ? -4.920 -26.788 17.691 1.00 78.19 235 LEU A O 1
ATOM 1841 N N . SER A 1 236 ? -6.735 -27.973 18.239 1.00 88.94 236 SER A N 1
ATOM 1842 C CA . SER A 1 236 ? -6.395 -29.051 17.313 1.00 88.94 236 SER A CA 1
ATOM 1843 C C . SER A 1 236 ? -6.326 -28.497 15.883 1.00 88.94 236 SER A C 1
ATOM 1845 O O . SER A 1 236 ? -7.069 -27.584 15.518 1.00 88.94 236 SER A O 1
ATOM 1847 N N . ASN A 1 237 ? -5.489 -29.086 15.027 1.00 85.31 237 ASN A N 1
ATOM 1848 C CA . ASN A 1 237 ? -5.336 -28.663 13.624 1.00 85.31 237 ASN A CA 1
ATOM 1849 C C . ASN A 1 237 ? -6.692 -28.572 12.880 1.00 85.31 237 ASN A C 1
ATOM 1851 O O . ASN A 1 237 ? -6.901 -27.722 12.015 1.00 85.31 237 ASN A O 1
ATOM 1855 N N . ALA A 1 238 ? -7.654 -29.425 13.252 1.00 79.44 238 ALA A N 1
ATOM 1856 C CA . ALA A 1 238 ? -9.019 -29.374 12.738 1.00 79.44 238 ALA A CA 1
ATOM 1857 C C . ALA A 1 238 ? -9.786 -28.117 13.194 1.00 79.44 238 ALA A C 1
ATOM 1859 O O . ALA A 1 238 ? -10.471 -27.494 12.382 1.00 79.44 238 ALA A O 1
ATOM 1860 N N . GLN A 1 239 ? -9.652 -27.718 14.462 1.00 77.19 239 GLN A N 1
ATOM 1861 C CA . GLN A 1 239 ? -10.263 -26.504 15.008 1.00 77.19 239 GLN A CA 1
ATOM 1862 C C . GLN A 1 239 ? -9.646 -25.232 14.415 1.00 77.19 239 GLN A C 1
ATOM 1864 O O . GLN A 1 239 ? -10.391 -24.304 14.106 1.00 77.19 239 GLN A O 1
ATOM 1869 N N . GLU A 1 240 ? -8.333 -25.195 14.174 1.00 82.12 240 GLU A N 1
ATOM 1870 C CA . GLU A 1 240 ? -7.688 -24.066 13.485 1.00 82.12 240 GLU A CA 1
ATOM 1871 C C . GLU A 1 240 ? -8.199 -23.908 12.049 1.00 82.12 240 GLU A C 1
ATOM 1873 O O . GLU A 1 240 ? -8.627 -22.822 11.653 1.00 82.12 240 GLU A O 1
ATOM 1878 N N . LYS A 1 241 ? -8.246 -25.001 11.275 1.00 81.12 241 LYS A N 1
ATOM 1879 C CA . LYS A 1 241 ? -8.786 -24.986 9.903 1.00 81.12 241 LYS A CA 1
ATOM 1880 C C . LYS A 1 241 ? -10.260 -24.599 9.863 1.00 81.12 241 LYS A C 1
ATOM 1882 O O . LYS A 1 241 ? -10.694 -23.888 8.954 1.00 81.12 241 LYS A O 1
ATOM 1887 N N . PHE A 1 242 ? -11.035 -25.050 10.845 1.00 85.12 242 PHE A N 1
ATOM 1888 C CA . PHE A 1 242 ? -12.431 -24.661 10.990 1.00 85.12 242 PHE A CA 1
ATOM 1889 C C . PHE A 1 242 ? -12.563 -23.164 11.296 1.00 85.12 242 PHE A C 1
ATOM 1891 O O . PHE A 1 242 ? -13.301 -22.467 10.598 1.00 85.12 242 PHE A O 1
ATOM 1898 N N . ALA A 1 243 ? -11.810 -22.646 12.269 1.00 76.81 243 ALA A N 1
ATOM 1899 C CA . ALA A 1 243 ? -11.804 -21.229 12.622 1.00 76.81 243 ALA A CA 1
ATOM 1900 C C . ALA A 1 243 ? -11.382 -20.350 11.436 1.00 76.81 243 ALA A C 1
ATOM 1902 O O . ALA A 1 243 ? -12.012 -19.324 11.168 1.00 76.81 243 ALA A O 1
ATOM 1903 N N . GLU A 1 244 ? -10.387 -20.780 10.660 1.00 83.88 244 GLU A N 1
ATOM 1904 C CA . GLU A 1 244 ? -9.966 -20.097 9.440 1.00 83.88 244 GLU A CA 1
ATOM 1905 C C . GLU A 1 244 ? -11.086 -20.071 8.385 1.00 83.88 244 GLU A C 1
ATOM 1907 O O . GLU A 1 244 ? -11.389 -19.021 7.803 1.00 83.88 244 GLU A O 1
ATOM 1912 N N . HIS A 1 245 ? -11.744 -21.208 8.144 1.00 81.81 245 HIS A N 1
ATOM 1913 C CA . HIS A 1 245 ? -12.832 -21.305 7.172 1.00 81.81 245 HIS A CA 1
ATOM 1914 C C . HIS A 1 245 ? -14.037 -20.444 7.574 1.00 81.81 245 HIS A C 1
ATOM 1916 O O . HIS A 1 245 ? -14.571 -19.688 6.752 1.00 81.81 245 HIS A O 1
ATOM 1922 N N . VAL A 1 246 ? -14.431 -20.503 8.848 1.00 81.31 246 VAL A N 1
ATOM 1923 C CA . VAL A 1 246 ? -15.507 -19.687 9.422 1.00 81.31 246 VAL A CA 1
ATOM 1924 C C . VAL A 1 246 ? -15.143 -18.206 9.360 1.00 81.31 246 VAL A C 1
ATOM 1926 O O . VAL A 1 246 ? -15.949 -17.404 8.888 1.00 81.31 246 VAL A O 1
ATOM 1929 N N . GLY A 1 247 ? -13.914 -17.832 9.720 1.00 83.56 247 GLY A N 1
ATOM 1930 C CA . GLY A 1 247 ? -13.416 -16.459 9.626 1.00 83.56 247 GLY A CA 1
ATOM 1931 C C . GLY A 1 247 ? -13.483 -15.904 8.201 1.00 83.56 247 GLY A C 1
ATOM 1932 O O . GLY A 1 247 ? -13.958 -14.785 7.984 1.00 83.56 247 GLY A O 1
ATOM 1933 N N . ARG A 1 248 ? -13.107 -16.704 7.194 1.00 79.50 248 ARG A N 1
ATOM 1934 C CA . ARG A 1 248 ? -13.233 -16.329 5.773 1.00 79.50 248 ARG A CA 1
ATOM 1935 C C . ARG A 1 248 ? -14.694 -16.155 5.349 1.00 79.50 248 ARG A C 1
ATOM 1937 O O . ARG A 1 248 ? -15.005 -15.191 4.643 1.00 79.50 248 ARG A O 1
ATOM 1944 N N . CYS A 1 249 ? -15.591 -17.045 5.771 1.00 75.19 249 CYS A N 1
ATOM 1945 C CA . CYS A 1 249 ? -17.017 -16.971 5.439 1.00 75.19 249 CYS A CA 1
ATOM 1946 C C . CYS A 1 249 ? -17.698 -15.765 6.100 1.00 75.19 249 CYS A C 1
ATOM 1948 O O . CYS A 1 249 ? -18.355 -14.978 5.414 1.00 75.19 249 CYS A O 1
ATOM 1950 N N . LEU A 1 250 ? -17.461 -15.542 7.394 1.00 75.81 250 LEU A N 1
ATOM 1951 C CA . LEU A 1 250 ? -17.961 -14.377 8.127 1.00 75.81 250 LEU A CA 1
ATOM 1952 C C . LEU A 1 250 ? -17.386 -13.071 7.567 1.00 75.81 250 LEU A C 1
ATOM 1954 O O . LEU A 1 250 ? -18.108 -12.085 7.423 1.00 75.81 250 LEU A O 1
ATOM 1958 N N . GLY A 1 251 ? -16.115 -13.066 7.161 1.00 79.62 251 GLY A N 1
ATOM 1959 C CA . GLY A 1 251 ? -15.486 -11.924 6.500 1.00 79.62 251 GLY A CA 1
ATOM 1960 C C . GLY A 1 251 ? -16.123 -11.575 5.149 1.00 79.62 251 GLY A C 1
ATOM 1961 O O . GLY A 1 251 ? -16.229 -10.393 4.806 1.00 79.62 251 GLY A O 1
ATOM 1962 N N . LYS A 1 252 ? -16.574 -12.571 4.374 1.00 80.44 252 LYS A N 1
ATOM 1963 C CA . LYS A 1 252 ? -17.352 -12.354 3.140 1.00 80.44 252 LYS A CA 1
ATOM 1964 C C . LYS A 1 252 ? -18.757 -11.843 3.452 1.00 80.44 252 LYS A C 1
ATOM 1966 O O . LYS A 1 252 ? -19.180 -10.850 2.862 1.00 80.44 252 LYS A O 1
ATOM 1971 N N . LEU A 1 253 ? -19.441 -12.453 4.420 1.00 76.56 253 LEU A N 1
ATOM 1972 C CA . LEU A 1 253 ? -20.793 -12.067 4.829 1.00 76.56 253 LEU A CA 1
ATOM 1973 C C . LEU A 1 253 ? -20.835 -10.625 5.351 1.00 76.56 253 LEU A C 1
ATOM 1975 O O . LEU A 1 253 ? -21.685 -9.837 4.943 1.00 76.56 253 LEU A O 1
ATOM 1979 N N . ARG A 1 254 ? -19.867 -10.236 6.190 1.00 80.81 254 ARG A N 1
ATOM 1980 C CA . ARG A 1 254 ? -19.743 -8.874 6.729 1.00 80.81 254 ARG A CA 1
ATOM 1981 C C . ARG A 1 254 ? -19.498 -7.846 5.624 1.00 80.81 254 ARG A C 1
ATOM 1983 O O . ARG A 1 254 ? -20.068 -6.756 5.672 1.00 80.81 254 ARG A O 1
ATOM 1990 N N . ARG A 1 255 ? -18.692 -8.185 4.611 1.00 78.81 255 ARG A N 1
ATOM 1991 C CA . ARG A 1 255 ? -18.488 -7.340 3.419 1.00 78.81 255 ARG A CA 1
ATOM 1992 C C . ARG A 1 255 ? -19.774 -7.196 2.604 1.00 78.81 255 ARG A C 1
ATOM 1994 O O . ARG A 1 255 ? -20.141 -6.072 2.267 1.00 78.81 255 ARG A O 1
ATOM 2001 N N . TYR A 1 256 ? -20.487 -8.296 2.367 1.00 87.62 256 TYR A N 1
ATOM 2002 C CA . TYR A 1 256 ? -21.776 -8.286 1.673 1.00 87.62 256 TYR A CA 1
ATOM 2003 C C . TYR A 1 256 ? -22.813 -7.423 2.405 1.00 87.62 256 TYR A C 1
ATOM 2005 O O . TYR A 1 256 ? -23.448 -6.562 1.796 1.00 87.62 256 TYR A O 1
ATOM 2013 N N . TRP A 1 257 ? -22.919 -7.564 3.727 1.00 82.12 257 TRP A N 1
ATOM 2014 C CA . TRP A 1 257 ? -23.806 -6.750 4.562 1.00 82.12 257 TRP A CA 1
ATOM 2015 C C . TRP A 1 257 ? -23.463 -5.263 4.513 1.00 82.12 257 TRP A C 1
ATOM 2017 O O . TRP A 1 257 ? -24.352 -4.420 4.397 1.00 82.12 257 TRP A O 1
ATOM 2027 N N . ARG A 1 258 ? -22.170 -4.919 4.561 1.00 81.81 258 ARG A N 1
ATOM 2028 C CA . ARG A 1 258 ? -21.714 -3.525 4.471 1.00 81.81 258 ARG A CA 1
ATOM 2029 C C . ARG A 1 258 ? -22.088 -2.907 3.123 1.00 81.81 258 ARG A C 1
ATOM 2031 O O . ARG A 1 258 ? -22.601 -1.792 3.098 1.00 81.81 258 ARG A O 1
ATOM 2038 N N . ASN A 1 259 ? -21.896 -3.645 2.030 1.00 82.62 259 ASN A N 1
ATOM 2039 C CA . ASN A 1 259 ? -22.268 -3.202 0.686 1.00 82.62 259 ASN A CA 1
ATOM 2040 C C . ASN A 1 259 ? -23.787 -3.060 0.537 1.00 82.62 259 ASN A C 1
ATOM 2042 O O . ASN A 1 259 ? -24.260 -2.026 0.073 1.00 82.62 259 ASN A O 1
ATOM 2046 N N . THR A 1 260 ? -24.555 -4.042 1.008 1.00 85.50 260 THR A N 1
ATOM 2047 C CA . THR A 1 260 ? -26.025 -4.018 0.957 1.00 85.50 260 THR A CA 1
ATOM 2048 C C . THR A 1 260 ? -26.589 -2.841 1.748 1.00 85.50 260 THR A C 1
ATOM 2050 O O . THR A 1 260 ? -27.436 -2.104 1.246 1.00 85.50 260 THR A O 1
ATOM 2053 N N . ARG A 1 261 ? -26.055 -2.581 2.949 1.00 89.25 261 ARG A N 1
ATOM 2054 C CA . ARG A 1 261 ? -26.436 -1.424 3.770 1.00 89.25 261 ARG A CA 1
ATOM 2055 C C . ARG A 1 261 ? -26.152 -0.098 3.061 1.00 89.25 261 ARG A C 1
ATOM 2057 O O . ARG A 1 261 ? -26.977 0.808 3.119 1.00 89.25 261 ARG A O 1
ATOM 2064 N N . LEU A 1 262 ? -25.012 0.028 2.381 1.00 86.19 262 LEU A N 1
ATOM 2065 C CA . LEU A 1 262 ? -24.686 1.234 1.613 1.00 86.19 262 LEU A CA 1
ATOM 2066 C C . LEU A 1 262 ? -25.626 1.428 0.418 1.00 86.19 262 LEU A C 1
ATOM 2068 O O . LEU A 1 262 ? -26.069 2.551 0.178 1.00 86.19 262 LEU A O 1
ATOM 2072 N N . THR A 1 263 ? -25.966 0.358 -0.303 1.00 88.44 263 THR A N 1
ATOM 2073 C CA . THR A 1 263 ? -26.942 0.413 -1.402 1.00 88.44 263 THR A CA 1
ATOM 2074 C C . THR A 1 263 ? -28.317 0.824 -0.889 1.00 88.44 263 THR A C 1
ATOM 2076 O O . THR A 1 263 ? -28.917 1.744 -1.439 1.00 88.44 263 THR A O 1
ATOM 2079 N N . PHE A 1 264 ? -28.772 0.231 0.217 1.00 91.56 264 PHE A N 1
ATOM 2080 C CA . PHE A 1 264 ? -30.042 0.583 0.848 1.00 91.56 264 PHE A CA 1
ATOM 2081 C C . PHE A 1 264 ? -30.092 2.064 1.242 1.00 91.56 264 PHE A C 1
ATOM 2083 O O . PHE A 1 264 ? -31.033 2.766 0.880 1.00 91.56 264 PHE A O 1
ATOM 2090 N N . LEU A 1 265 ? -29.046 2.578 1.899 1.00 88.12 265 LEU A N 1
ATOM 2091 C CA . LEU A 1 265 ? -28.965 3.992 2.282 1.00 88.12 265 LEU A CA 1
ATOM 2092 C C . LEU A 1 265 ? -28.969 4.936 1.070 1.00 88.12 265 LEU A C 1
ATOM 2094 O O . LEU A 1 265 ? -29.590 5.996 1.122 1.00 88.12 265 LEU A O 1
ATOM 2098 N N . ARG A 1 266 ? -28.308 4.567 -0.035 1.00 90.50 266 ARG A N 1
ATOM 2099 C CA . ARG A 1 266 ? -28.332 5.359 -1.279 1.00 90.50 266 ARG A CA 1
ATOM 2100 C C . ARG A 1 266 ? -29.727 5.399 -1.894 1.00 90.50 266 ARG A C 1
ATOM 2102 O O . ARG A 1 266 ? -30.169 6.471 -2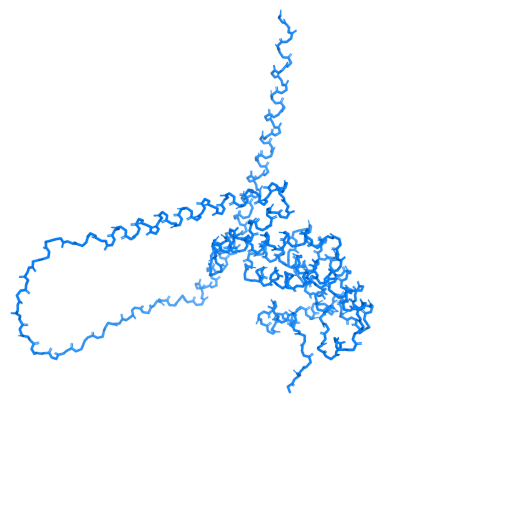.304 1.00 90.50 266 ARG A O 1
ATOM 2109 N N . THR A 1 267 ? -30.417 4.263 -1.941 1.00 90.50 267 THR A N 1
ATOM 2110 C CA . THR A 1 267 ? -31.783 4.176 -2.468 1.00 90.50 267 THR A CA 1
ATOM 2111 C C . THR A 1 267 ? -32.764 4.948 -1.591 1.00 90.50 267 THR A C 1
ATOM 2113 O O . THR A 1 267 ? -33.525 5.758 -2.110 1.00 90.50 267 THR A O 1
ATOM 2116 N N . ALA A 1 268 ? -32.682 4.798 -0.266 1.00 89.38 268 ALA A N 1
ATOM 2117 C CA . ALA A 1 268 ? -33.497 5.557 0.681 1.00 89.38 268 ALA A CA 1
ATOM 2118 C C . ALA A 1 268 ? -33.305 7.073 0.512 1.00 89.38 268 ALA A C 1
ATOM 2120 O O . ALA A 1 268 ? -34.277 7.821 0.463 1.00 89.38 268 ALA A O 1
ATOM 2121 N N . ARG A 1 269 ? -32.060 7.534 0.332 1.00 89.88 269 ARG A N 1
ATOM 2122 C CA . ARG A 1 269 ? -31.766 8.955 0.088 1.00 89.88 269 ARG A CA 1
ATOM 2123 C C . ARG A 1 269 ? -32.366 9.468 -1.223 1.00 89.88 269 ARG A C 1
ATOM 2125 O O . ARG A 1 269 ? -32.887 10.577 -1.240 1.00 89.88 269 ARG A O 1
ATOM 2132 N N . LYS A 1 270 ? -32.325 8.668 -2.297 1.00 90.62 270 LYS A N 1
ATOM 2133 C CA . LYS A 1 270 ? -32.970 9.009 -3.579 1.00 90.62 270 LYS A CA 1
ATOM 2134 C C . LYS A 1 270 ? -34.491 9.111 -3.442 1.00 90.62 270 LYS A C 1
ATOM 2136 O O . LYS A 1 270 ? -35.082 10.062 -3.943 1.00 90.62 270 LYS A O 1
ATOM 2141 N N . LEU A 1 271 ? -35.116 8.172 -2.732 1.00 90.38 271 LEU A N 1
ATOM 2142 C CA . LEU A 1 271 ? -36.560 8.202 -2.489 1.00 90.38 271 LEU A CA 1
ATOM 2143 C C . LEU A 1 271 ? -36.966 9.425 -1.658 1.00 90.38 271 LEU A C 1
ATOM 2145 O O . LEU A 1 271 ? -37.921 10.108 -2.012 1.00 90.38 271 LEU A O 1
ATOM 2149 N N . LEU A 1 272 ? -36.193 9.766 -0.624 1.00 87.56 272 LEU A N 1
ATOM 2150 C CA . LEU A 1 272 ? -36.428 10.971 0.174 1.00 87.56 272 LEU A CA 1
ATOM 2151 C C . LEU A 1 272 ? -36.255 12.263 -0.642 1.00 87.56 272 LEU A C 1
ATOM 2153 O O . LEU A 1 272 ? -37.038 13.190 -0.462 1.00 87.56 272 LEU A O 1
ATOM 2157 N N . SER A 1 273 ? -35.294 12.330 -1.575 1.00 86.25 273 SER A N 1
ATOM 2158 C CA . SER A 1 273 ? -35.160 13.503 -2.457 1.00 86.25 273 SER A CA 1
ATOM 2159 C C . SER A 1 273 ? -36.333 13.664 -3.428 1.00 86.25 273 SER A C 1
ATOM 2161 O O . SER A 1 273 ? -36.740 14.788 -3.703 1.00 86.25 273 SER A O 1
ATOM 2163 N N . LEU A 1 274 ? -36.908 12.556 -3.908 1.00 86.44 274 LEU A N 1
ATOM 2164 C CA . LEU A 1 274 ? -38.089 12.588 -4.776 1.00 86.44 274 LEU A CA 1
ATOM 2165 C C . LEU A 1 274 ? -39.351 12.969 -3.989 1.00 86.44 274 LEU A C 1
ATOM 2167 O O . LEU A 1 274 ? -40.162 13.756 -4.469 1.00 86.44 274 LEU A O 1
ATOM 2171 N N . ALA A 1 275 ? -39.486 12.479 -2.754 1.00 79.44 275 ALA A N 1
ATOM 2172 C CA . ALA A 1 275 ? -40.598 12.835 -1.875 1.00 79.44 275 ALA A CA 1
ATOM 2173 C C . ALA A 1 275 ? -40.553 14.310 -1.430 1.00 79.44 275 ALA A C 1
ATOM 2175 O O . ALA A 1 275 ? -41.598 14.953 -1.346 1.00 79.44 275 ALA A O 1
ATOM 2176 N N . GLY A 1 276 ? -39.360 14.874 -1.203 1.00 71.88 276 GLY A N 1
ATOM 2177 C CA . GLY A 1 276 ? -39.189 16.297 -0.880 1.00 71.88 276 GLY A CA 1
ATOM 2178 C C . GLY A 1 276 ? -39.586 17.236 -2.026 1.00 71.88 276 GLY A C 1
ATOM 2179 O O . GLY A 1 276 ? -40.166 18.290 -1.780 1.00 71.88 276 GLY A O 1
ATOM 2180 N N . PHE A 1 277 ? -39.366 16.825 -3.280 1.00 62.25 277 PHE A N 1
ATOM 2181 C CA . PHE A 1 277 ? -39.833 17.566 -4.459 1.00 62.25 277 PHE A CA 1
ATOM 2182 C C . PHE A 1 277 ? -41.366 17.615 -4.562 1.00 62.25 277 PHE A C 1
ATOM 2184 O O . PHE A 1 277 ? -41.918 18.607 -5.029 1.00 62.25 277 PHE A O 1
ATOM 2191 N N . SER A 1 278 ? -42.064 16.586 -4.070 1.00 57.25 278 SER A N 1
ATOM 2192 C CA . SER A 1 278 ? -43.532 16.541 -4.075 1.00 57.25 278 SER A CA 1
ATOM 2193 C C . SER A 1 278 ? -44.182 17.479 -3.051 1.00 57.25 278 SER A C 1
ATOM 2195 O O . SER A 1 278 ? -45.355 17.808 -3.212 1.00 57.25 278 SER A O 1
ATOM 2197 N N . TRP A 1 279 ? -43.462 17.892 -2.004 1.00 55.62 279 TRP A N 1
ATOM 2198 C CA . TRP A 1 279 ? -43.966 18.855 -1.017 1.00 55.62 279 TRP A CA 1
ATOM 2199 C C . TRP A 1 279 ? -43.785 20.306 -1.472 1.00 55.62 279 TRP A C 1
ATOM 2201 O O . TRP A 1 279 ? -44.648 21.131 -1.201 1.00 55.62 279 TRP A O 1
ATOM 2211 N N . ALA A 1 280 ? -42.716 20.610 -2.214 1.00 57.62 280 ALA A N 1
ATOM 2212 C CA . ALA A 1 280 ? -42.470 21.958 -2.729 1.00 57.62 280 ALA A CA 1
ATOM 2213 C C . ALA A 1 280 ? -43.479 22.390 -3.811 1.00 57.62 280 ALA A C 1
ATOM 2215 O O . ALA A 1 280 ? -43.723 23.575 -3.973 1.00 57.62 280 ALA A O 1
ATOM 2216 N N . TRP A 1 281 ? -44.100 21.440 -4.515 1.00 55.88 281 TRP A N 1
ATOM 2217 C CA . TRP A 1 281 ? -45.074 21.725 -5.577 1.00 55.88 281 TRP A CA 1
ATOM 2218 C C . TRP A 1 281 ? -46.517 21.927 -5.084 1.00 55.88 281 TRP A C 1
ATOM 2220 O O . TRP A 1 281 ? -47.386 22.262 -5.876 1.00 55.88 281 TRP A O 1
ATOM 2230 N N . ARG A 1 282 ? -46.797 21.700 -3.792 1.00 55.88 282 ARG A N 1
ATOM 2231 C CA . ARG A 1 282 ? -48.152 21.825 -3.215 1.00 55.88 282 ARG A CA 1
ATOM 2232 C C . ARG A 1 282 ? -48.404 23.134 -2.468 1.00 55.88 282 ARG A C 1
ATOM 2234 O O . ARG A 1 282 ? -49.502 23.319 -1.957 1.00 55.88 282 ARG A O 1
ATOM 2241 N N . SER A 1 283 ? -47.405 24.009 -2.393 1.00 57.06 283 SER A N 1
ATOM 2242 C CA . SER A 1 283 ? -47.472 25.255 -1.620 1.00 57.06 283 SER A CA 1
ATOM 2243 C C . SER A 1 283 ? -47.730 26.505 -2.471 1.00 57.06 283 SER A C 1
ATOM 2245 O O . SER A 1 283 ? -47.829 27.581 -1.900 1.00 57.06 283 SER A O 1
ATOM 2247 N N . ASP A 1 284 ? -47.857 26.369 -3.797 1.00 55.44 284 ASP A N 1
ATOM 2248 C CA . ASP A 1 284 ? -48.057 27.491 -4.737 1.00 55.44 284 ASP A CA 1
ATOM 2249 C C . ASP A 1 284 ? -49.521 27.642 -5.226 1.00 55.44 284 ASP A C 1
ATOM 2251 O O . ASP A 1 284 ? -49.791 28.421 -6.136 1.00 55.44 284 ASP A O 1
ATOM 2255 N N . GLU A 1 285 ? -50.486 26.923 -4.636 1.00 58.34 285 GLU A N 1
ATOM 2256 C CA . GLU A 1 285 ? -51.917 26.978 -5.020 1.00 58.34 285 GLU A CA 1
ATOM 2257 C C . GLU A 1 285 ? -52.842 27.651 -3.978 1.00 58.34 285 GLU A C 1
ATOM 2259 O O . GLU A 1 285 ? -54.061 27.476 -4.025 1.00 58.34 285 GLU A O 1
ATOM 2264 N N . THR A 1 286 ? -52.305 28.450 -3.051 1.00 58.34 286 THR A N 1
ATOM 2265 C CA . THR A 1 286 ? -53.101 29.260 -2.099 1.00 58.34 286 THR A CA 1
ATOM 2266 C C . THR A 1 286 ? -52.600 30.686 -2.029 1.00 58.34 286 THR A C 1
ATOM 2268 O O . THR A 1 286 ? -53.446 31.604 -2.080 1.00 58.34 286 THR A O 1
#

Solvent-accessible surface area (backbone atoms only — not comparable to full-atom values): 15981 Å² total; per-residue (Å²): 131,86,87,71,64,62,65,62,55,55,73,72,30,92,43,75,65,55,48,50,52,50,54,49,51,29,48,76,72,74,57,57,76,55,88,50,69,66,56,10,54,54,48,18,54,52,26,39,50,54,12,51,55,29,44,76,69,71,36,49,66,60,14,44,52,26,27,49,48,17,48,48,36,62,44,64,34,74,67,57,56,68,74,47,53,72,68,56,49,36,50,44,37,58,55,44,42,62,38,27,46,48,46,17,54,39,25,54,76,71,68,39,36,67,58,9,34,51,26,17,52,55,32,61,73,43,49,90,59,38,89,54,92,57,43,63,60,50,48,25,50,26,30,38,51,27,18,54,32,17,61,39,92,61,96,68,46,36,59,68,64,16,44,54,27,26,51,55,18,30,70,71,43,67,84,41,62,68,48,52,53,50,41,54,50,46,53,54,51,50,54,51,52,53,49,53,53,51,53,58,57,57,63,73,69,73,72,72,95,76,71,75,89,78,69,98,70,95,72,91,77,90,80,92,75,83,81,74,75,75,71,77,75,74,67,51,73,67,53,48,54,47,51,52,53,51,50,53,50,51,53,48,50,54,51,50,50,53,51,51,53,51,54,51,53,52,51,51,52,52,53,51,54,54,55,54,54,61,56,69,71,67,70,82,84,125

Organism: NCBI:txid2562239

Sequence (286 aa):
MDRGREHWLRHFCEADAEQRQLLQWLLEEGLSRPAGFQARIDHSQRLKTLGNDWYGRDDYRRALHCNLGALHSVDFTPQEQLDMDDGQRLAVANMLLPIVSNLAQVFLKRGDWRNAIKAATLGLRHLGKTSLEDANKFEAKLRFRRALARGEPGPERDLGRALDDLREAARIMPTSADIRGCLENCKGLLRKEHKLQAEAAGTAGQDDPDAPDALDGESDGCGGAGAELREEGQLSNAQEKFAEHVGRCLGKLRRYWRNTRLTFLRTARKLLSLAGFSWAWRSDET

InterPro domains:
  IPR011990 Tetratricopeptide-like helical domain superfamily [G3DSA:1.25.40.10] (43-203)
  IPR011990 Tetratricopeptide-like helical domain superfamily [SSF48452] (41-192)
  IPR050754 Peptidyl-prolyl cis-trans isomerase FKBP4/5/8-like [PTHR46512] (37-200)

Foldseek 3Di:
DDPFDQDPLCLQVVDPVSVVVLQVVCVVVVLHADDDLVSLLVSLVVLQVVLVVCVVVVNLVSNLSSLSSSVSSLRGTPVRVVVDDLVSQQSSLQSLLSSLLSNLVSCLSVLNLVSNLVSLVVNCVSLVSYPDPCSLVSLLSSLQSNLSSLCDDDPSNDLPSSLVSLVSSCVSVVVDPSSVVVNVVSVVVVVVVVVVVVVVVVVVPPDDPPPDPDDDDDDDDDDDDDPPPPPPPDPPPVRVVVCVVVVVVVVVVVVVVVVVVVVVVVVVVVVVVVVVVVVVVVPPPD

Mean predicted aligned error: 11.63 Å

pLDDT: mean 87.86, std 15.63, range [41.41, 98.69]

Secondary structure (DSSP, 8-state):
--S---TTHHHH-SSHHHHHHHHHHHHHTT-PPPSSHHHHHHHHHHHHHHHHHHHHTT-HHHHHHHHHHHHHHT---HHHHHH--HHHHHHHHHHHHHHHHHHHHHHHHHT-HHHHHHHHHHHHHHGGG---TTHHHHHHHHHHHHHHHHHSSSTT--HHHHHHHHHHHHHH-TT-HHHHHHHHHHHHHHHHHHHHHHHHHHHTT---TT-----------------------PPPHHHHHHHHHHHHHHHHHHHHHHHHHHHHHHHHHHHHHHHHHHHHTTSS--

Nearest PDB structures (foldseek):
  1kt0-assembly1_A  TM=8.524E-01  e=6.317E-04  Homo sapiens
  8fbo-assembly1_C  TM=3.873E-01  e=1.147E-01  synthetic construct
  5cwn-assembly1_A  TM=3.678E-01  e=2.793E-01  synthetic construct
  8f6q-assembly1_A  TM=4.550E-01  e=1.251E+00  synthetic construct
  8fbn-assembly1_E  TM=4.081E-01  e=1.658E+00  synthetic construct